Protein AF-A0A7R8D1D9-F1 (afdb_monomer)

Foldseek 3Di:
DDDDDDDDDPPDPDPPPPDPVDPFDFLDDDPNQTATLVQLQQLFPPHAHDQSLLQVLLVCLLPPVADPVLNQQEEEDRQCPLVVCVVDPPVDPDPPDDPVLVSVLSHQKYWHWYDDPSAIWIKIWGNLVCLPPDPVVCVVQFATEMETGFLLQDPPVVSVVSVQVVSQVSVVSVDVDRDGSDCVSYNYDRAQANHDPDDRLNSLSRSVVSNLCSVVVVQRRYRPHDHHNPVDDPVSSLCSSVVSSVVSVVNSVVVCVVPDDPDDRDDHDSDDDPPVVVPPPPPPDDDDDDDDDDDPVPVVVSVVV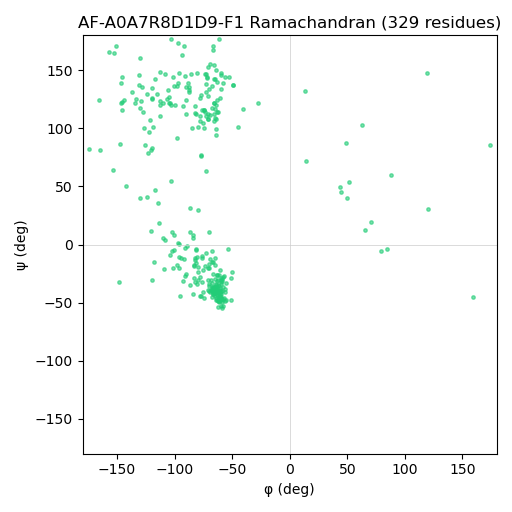PPPPPDPDDDDDDDDDDDDDDDDDDD

Nearest PDB structures (foldseek):
  7r2e-assembly2_B  TM=8.431E-01  e=8.678E-17  Homo sapiens
  7r2e-assembly1_A  TM=8.422E-01  e=1.928E-16  Homo sapiens
  3eay-assembly1_A  TM=8.088E-01  e=1.293E-16  Homo sapiens

Mean predicted aligned error: 13.84 Å

Solvent-accessible surface area (backbone atoms only — not comparable to full-atom values): 20731 Å² total; per-residue (Å²): 141,81,84,81,81,82,82,81,80,79,79,79,80,70,85,79,71,71,84,69,90,59,84,78,47,71,58,34,78,55,99,90,38,68,38,31,49,69,51,57,58,23,49,24,64,84,39,56,58,49,65,60,53,53,45,44,52,55,51,46,48,48,64,76,74,39,56,73,79,55,42,67,31,45,46,74,52,54,45,61,49,58,59,49,50,69,75,53,52,80,86,60,85,78,79,78,80,80,68,66,62,66,52,60,41,66,16,44,33,36,39,38,42,38,70,58,95,91,41,34,30,33,41,36,41,19,22,58,52,30,62,85,48,55,75,70,55,19,75,74,77,24,52,26,32,33,39,51,50,38,39,83,67,66,81,58,62,70,60,53,52,52,51,28,52,50,51,26,54,59,46,37,79,74,40,100,57,89,58,76,46,45,64,90,56,34,37,78,42,77,68,55,54,57,61,63,92,70,90,31,53,36,43,52,50,40,52,54,52,50,53,52,38,70,77,48,47,75,56,58,49,44,90,83,61,73,88,32,49,74,72,63,55,73,63,58,59,67,47,42,40,62,52,53,51,51,49,50,57,52,56,25,56,70,60,42,78,83,46,100,67,90,69,76,78,78,92,69,58,78,67,83,80,66,78,71,70,73,68,72,80,74,74,82,88,81,79,94,75,82,90,81,95,78,80,75,59,64,68,49,50,66,61,55,72,77,72,78,87,82,86,88,83,89,74,82,82,82,85,81,80,82,82,84,80,80,86,77,88,78,134

pLDDT: mean 75.81, std 25.59, range [25.27, 98.75]

Radius of gyration: 26.76 Å; Cα contacts (8 Å, |Δi|>4): 364; chains: 1; bounding box: 58×71×112 Å

Organism: Lepeophtheirus salmonis (NCBI:txid72036)

InterPro domains:
  IPR003653 Ulp1 protease family, C-terminal catalytic domain [PF02902] (47-215)
  IPR003653 Ulp1 protease family, C-terminal catalytic domain [PS50600] (33-213)
  IPR038765 Papain-like cysteine peptidase superfamily [SSF54001] (21-252)
  IPR051947 Sentrin-specific protease [PTHR46896] (138-259)

Sequence (331 aa):
MSSSREDQEVVEIDDDNLDCSGNEEVLLSYDGFVITSHDYCTLERGKFLNDSIIDFYLAWLLRDKVSESQRDEVHIFSSHFYSRLISKPLLNKKLRVGQRNLIFFRKKLLIIPICHKYHWFMILICNPGCVDLDEDDQKIRGEPFLVILDSFGQKRPKEVDTLRNYLEHEHMEKRESAFSFGSAAMRAIYPRLPQQKNSTDCGVFLLEYAERIMNKRAIFRWPALPDLSNWFSDTDVFSKRPEIAHLIQDLSKDTMQDKLSSASFPSISFAPIDVEEICDSSDEFYTPSTRKRHCRKDLDFIFKSNTLEDNKNRSSPPILRKKVSRKKQYL

Secondary structure (DSSP, 8-state):
---PPP--------TT-----S---EEEEETTEEEEHHHHHTTSTTSPPPHHHHHHHHHHHHHHSS-HHHHTTEEE--THHHHHHHHS-TTSS-S--SSSHHHHTT-SEEEEEEEETTEEEEEEEE-GGGTTS-HHHHHHH---EEEEE-TT----HHHHHHHHHHHHHHHHTT-SS----STTTSEEE----PPPSSSSTHHHHHHHHHHHHHHTGGGGGSS-PPP-TTSS-HHHHHHHHHHHHHHHHHHHHHHGGGS-----------S---TTTTSSSSSS---------SSHHHHHHHHHTTSSSS----PPPP--------PPP--

Structure (mmCIF, N/CA/C/O backbone):
data_AF-A0A7R8D1D9-F1
#
_entry.id   AF-A0A7R8D1D9-F1
#
loop_
_atom_site.group_PDB
_atom_site.id
_atom_site.type_symbol
_atom_site.label_atom_id
_atom_site.label_alt_id
_atom_site.label_comp_id
_atom_site.label_asym_id
_atom_site.label_entity_id
_atom_site.label_seq_id
_atom_site.pdbx_PDB_ins_code
_atom_site.Cartn_x
_atom_site.Cartn_y
_atom_site.Cartn_z
_atom_site.occupancy
_atom_site.B_iso_or_equiv
_atom_site.auth_seq_id
_atom_site.auth_comp_id
_atom_site.auth_asym_id
_atom_site.auth_atom_id
_atom_site.pdbx_PDB_model_num
ATOM 1 N N . MET A 1 1 ? 38.925 20.578 54.261 1.00 38.06 1 MET A N 1
ATOM 2 C CA . MET A 1 1 ? 37.803 21.058 53.427 1.00 38.06 1 MET A CA 1
ATOM 3 C C . MET A 1 1 ? 37.759 20.207 52.170 1.00 38.06 1 MET A C 1
ATOM 5 O O . MET A 1 1 ? 38.459 20.496 51.213 1.00 38.06 1 MET A O 1
ATOM 9 N N . SER A 1 2 ? 37.014 19.110 52.215 1.00 30.78 2 SER A N 1
ATOM 10 C CA . SER A 1 2 ? 36.809 18.196 51.089 1.00 30.78 2 SER A CA 1
ATOM 11 C C . SER A 1 2 ? 35.302 18.051 50.920 1.00 30.78 2 SER A C 1
ATOM 13 O O . SER A 1 2 ? 34.647 17.398 51.725 1.00 30.78 2 SER A O 1
ATOM 15 N N . SER A 1 3 ? 34.765 18.776 49.941 1.00 32.12 3 SER A N 1
ATOM 16 C CA . SER A 1 3 ? 33.347 18.797 49.588 1.00 32.12 3 SER A CA 1
ATOM 17 C C . SER A 1 3 ? 33.022 17.542 48.783 1.00 32.12 3 SER A C 1
ATOM 19 O O . SER A 1 3 ? 33.394 17.446 47.615 1.00 32.12 3 SER A O 1
ATOM 21 N N . SER A 1 4 ? 32.337 16.591 49.407 1.00 33.56 4 SER A N 1
ATOM 22 C CA . SER A 1 4 ? 31.615 15.511 48.738 1.00 33.56 4 SER A CA 1
ATOM 23 C C . SER A 1 4 ? 30.457 16.115 47.938 1.00 33.56 4 SER A C 1
ATOM 25 O O . SER A 1 4 ? 29.639 16.848 48.488 1.00 33.56 4 SER A O 1
ATOM 27 N N . ARG A 1 5 ? 30.441 15.877 46.624 1.00 36.56 5 ARG A N 1
ATOM 28 C CA . ARG A 1 5 ? 29.298 16.169 45.754 1.00 36.56 5 ARG A CA 1
ATOM 29 C C . ARG A 1 5 ? 28.321 15.007 45.895 1.00 36.56 5 ARG A C 1
ATOM 31 O O . ARG A 1 5 ? 28.704 13.872 45.642 1.00 36.56 5 ARG A O 1
ATOM 38 N N . GLU A 1 6 ? 27.113 15.304 46.349 1.00 36.66 6 GLU A N 1
ATOM 39 C CA . GLU A 1 6 ? 25.974 14.393 46.275 1.00 36.66 6 GLU A CA 1
ATOM 40 C C . GLU A 1 6 ? 25.495 14.377 44.820 1.00 36.66 6 GLU A C 1
ATOM 42 O O . GLU A 1 6 ? 25.108 15.412 44.271 1.00 36.66 6 GLU A O 1
ATOM 47 N N . ASP A 1 7 ? 25.598 13.216 44.181 1.00 35.41 7 ASP A N 1
ATOM 48 C CA . ASP A 1 7 ? 25.032 12.968 42.863 1.00 35.41 7 ASP A CA 1
ATOM 49 C C . ASP A 1 7 ? 23.503 12.903 43.000 1.00 35.41 7 ASP A C 1
ATOM 51 O O . ASP A 1 7 ? 22.953 12.007 43.637 1.00 35.41 7 ASP A O 1
ATOM 55 N N . GLN A 1 8 ? 22.812 13.894 42.430 1.00 35.09 8 GLN A N 1
ATOM 56 C CA . GLN A 1 8 ? 21.367 13.847 42.223 1.00 35.09 8 GLN A CA 1
ATOM 57 C C . GLN A 1 8 ? 21.065 12.836 41.117 1.00 35.09 8 GLN A C 1
ATOM 59 O O . GLN A 1 8 ? 21.325 13.083 39.939 1.00 35.09 8 GLN A O 1
ATOM 64 N N . GLU A 1 9 ? 20.512 11.699 41.521 1.00 31.11 9 GLU A N 1
ATOM 65 C CA . GLU A 1 9 ? 19.927 10.689 40.651 1.00 31.11 9 GLU A CA 1
ATOM 66 C C . GLU A 1 9 ? 18.712 11.305 39.937 1.00 31.11 9 GLU A C 1
ATOM 68 O O . GLU A 1 9 ? 17.692 11.634 40.547 1.00 31.11 9 GLU A O 1
ATOM 73 N N . VAL A 1 10 ? 18.858 11.560 38.636 1.00 34.12 10 VAL A N 1
ATOM 74 C CA . VAL A 1 10 ? 17.760 12.006 37.778 1.00 34.12 10 VAL A CA 1
ATOM 75 C C . VAL A 1 10 ? 16.899 10.781 37.506 1.00 34.12 10 VAL A C 1
ATOM 77 O O . VAL A 1 10 ? 17.286 9.913 36.731 1.00 34.12 10 VAL A O 1
ATOM 80 N N . VAL A 1 11 ? 15.747 10.705 38.169 1.00 31.98 11 VAL A N 1
ATOM 81 C CA . VAL A 1 11 ? 14.691 9.751 37.827 1.00 31.98 11 VAL A CA 1
ATOM 82 C C . VAL A 1 11 ? 14.165 10.148 36.449 1.00 31.98 11 VAL A C 1
ATOM 84 O O . VAL A 1 11 ? 13.517 11.186 36.301 1.00 31.98 11 VAL A O 1
ATOM 87 N N . GLU A 1 12 ? 14.509 9.365 35.429 1.00 29.14 12 GLU A N 1
ATOM 88 C CA . GLU A 1 12 ? 13.842 9.425 34.133 1.00 29.14 12 GLU A CA 1
ATOM 89 C C . GLU A 1 12 ? 12.380 9.023 34.363 1.00 29.14 12 GLU A C 1
ATOM 91 O O . GLU A 1 12 ? 12.082 7.918 34.810 1.00 29.14 12 GLU A O 1
ATOM 96 N N . ILE A 1 13 ? 11.465 9.972 34.162 1.00 34.38 13 ILE A N 1
ATOM 97 C CA . ILE A 1 13 ? 10.035 9.686 34.128 1.00 34.38 13 ILE A CA 1
ATOM 98 C C . ILE A 1 13 ? 9.770 9.124 32.733 1.00 34.38 13 ILE A C 1
ATOM 100 O O . ILE A 1 13 ? 9.727 9.876 31.760 1.00 34.38 13 ILE A O 1
ATOM 104 N N . ASP A 1 14 ? 9.653 7.802 32.647 1.00 33.56 14 ASP A N 1
ATOM 105 C CA . ASP A 1 14 ? 9.088 7.122 31.487 1.00 33.56 14 ASP A CA 1
ATOM 106 C C . ASP A 1 14 ? 7.603 7.510 31.382 1.00 33.56 14 ASP A C 1
ATOM 108 O O . ASP A 1 14 ? 6.775 7.073 32.182 1.00 33.56 14 ASP A O 1
ATOM 112 N N . ASP A 1 15 ? 7.255 8.324 30.384 1.00 40.97 15 ASP A N 1
ATOM 113 C CA . ASP A 1 15 ? 5.865 8.672 30.028 1.00 40.97 15 ASP A CA 1
ATOM 114 C C . ASP A 1 15 ? 5.087 7.480 29.406 1.00 40.97 15 ASP A C 1
ATOM 116 O O . ASP A 1 15 ? 3.972 7.643 28.915 1.00 40.97 15 ASP A O 1
ATOM 120 N N . ASP A 1 16 ? 5.636 6.260 29.461 1.00 45.41 16 ASP A N 1
ATOM 121 C CA . ASP A 1 16 ? 5.018 5.022 28.959 1.00 45.41 16 ASP A CA 1
ATOM 122 C C . ASP A 1 16 ? 4.046 4.356 29.957 1.00 45.41 16 ASP A C 1
ATOM 124 O O . ASP A 1 16 ? 3.509 3.285 29.680 1.00 45.41 16 ASP A O 1
ATOM 128 N N . ASN A 1 17 ? 3.749 4.979 31.102 1.00 39.47 17 ASN A N 1
ATOM 129 C CA . ASN A 1 17 ? 2.771 4.460 32.068 1.00 39.47 17 ASN A CA 1
ATOM 130 C C . ASN A 1 17 ? 1.416 5.189 32.015 1.00 39.47 17 ASN A C 1
ATOM 132 O O . ASN A 1 17 ? 0.880 5.614 33.041 1.00 39.47 17 ASN A O 1
ATOM 136 N N . LEU A 1 18 ? 0.798 5.255 30.828 1.00 44.31 18 LEU A N 1
ATOM 137 C CA . LEU A 1 18 ? -0.662 5.148 30.790 1.00 44.31 18 LEU A CA 1
ATOM 138 C C . LEU A 1 18 ? -1.008 3.681 31.041 1.00 44.31 18 LEU A C 1
ATOM 140 O O . LEU A 1 18 ? -0.898 2.841 30.151 1.00 44.31 18 LEU A O 1
ATOM 144 N N . ASP A 1 19 ? -1.397 3.396 32.279 1.00 36.62 19 ASP A N 1
ATOM 145 C CA . ASP A 1 19 ? -1.900 2.107 32.735 1.00 36.62 19 ASP A CA 1
ATOM 146 C C . ASP A 1 19 ? -2.927 1.516 31.750 1.00 36.62 19 ASP A C 1
ATOM 148 O O . ASP A 1 19 ? -4.095 1.900 31.713 1.00 36.62 19 ASP A O 1
ATOM 152 N N . CYS A 1 20 ? -2.461 0.571 30.936 1.00 41.38 20 CYS A N 1
ATOM 153 C CA . CYS A 1 20 ? -3.279 -0.405 30.231 1.00 41.38 20 CYS A CA 1
ATOM 154 C C . CYS A 1 20 ? -2.897 -1.804 30.730 1.00 41.38 20 CYS A C 1
ATOM 156 O O . CYS A 1 20 ? -2.688 -2.718 29.943 1.00 41.38 20 CYS A O 1
ATOM 158 N N . SER A 1 21 ? -2.796 -1.996 32.048 1.00 39.72 21 SER A N 1
ATOM 159 C CA . SER A 1 21 ? -2.664 -3.328 32.658 1.00 39.72 21 SER A CA 1
ATOM 160 C C . SER A 1 21 ? -4.012 -4.065 32.768 1.00 39.72 21 SER A C 1
ATOM 162 O O . SER A 1 21 ? -4.232 -4.894 33.650 1.00 39.72 21 SER A O 1
ATOM 164 N N . GLY A 1 22 ? -4.938 -3.784 31.847 1.00 46.00 22 GLY A N 1
ATOM 165 C CA . GLY A 1 22 ? -6.128 -4.596 31.619 1.00 46.00 22 GLY A CA 1
ATOM 166 C C . GLY A 1 22 ? -5.793 -5.695 30.620 1.00 46.00 22 GLY A C 1
ATOM 167 O O . GLY A 1 22 ? -5.210 -5.405 29.583 1.00 46.00 22 GLY A O 1
ATOM 168 N N . ASN A 1 23 ? -6.143 -6.947 30.926 1.00 54.12 23 ASN A N 1
ATOM 169 C CA . ASN A 1 23 ? -5.999 -8.077 30.002 1.00 54.12 23 ASN A CA 1
ATOM 170 C C . ASN A 1 23 ? -6.399 -7.664 28.571 1.00 54.12 23 ASN A C 1
ATOM 172 O O . ASN A 1 23 ? -7.557 -7.311 28.344 1.00 54.12 23 ASN A O 1
ATOM 176 N N . GLU A 1 24 ? -5.454 -7.700 27.627 1.00 75.69 24 GLU A N 1
ATOM 177 C CA . GLU A 1 24 ? -5.726 -7.422 26.215 1.00 75.69 24 GLU A CA 1
ATOM 178 C C . GLU A 1 24 ? -6.679 -8.492 25.672 1.00 75.69 24 GLU A C 1
ATOM 180 O O . GLU A 1 24 ? -6.294 -9.626 25.378 1.00 75.69 24 GLU A O 1
ATOM 185 N N . GLU A 1 25 ? -7.961 -8.149 25.596 1.00 88.56 25 GLU A N 1
ATOM 186 C CA . GLU A 1 25 ? -8.987 -9.046 25.088 1.00 88.56 25 GLU A CA 1
ATOM 187 C C . GLU A 1 25 ? -8.820 -9.223 23.576 1.00 88.56 25 GLU A C 1
ATOM 189 O O . GLU A 1 25 ? -8.767 -8.251 22.821 1.00 88.56 25 GLU A O 1
ATOM 194 N N . VAL A 1 26 ? -8.754 -10.476 23.123 1.00 92.19 26 VAL A N 1
ATOM 195 C CA . VAL A 1 26 ? -8.767 -10.806 21.695 1.00 92.19 26 VAL A CA 1
ATOM 196 C C . VAL A 1 26 ? -10.187 -10.632 21.162 1.00 92.19 26 VAL A C 1
ATOM 198 O O . VAL A 1 26 ? -11.093 -11.366 21.549 1.00 92.19 26 VAL A O 1
ATOM 201 N N . LEU A 1 27 ? -10.365 -9.687 20.240 1.00 93.38 27 LEU A N 1
ATOM 202 C CA . LEU A 1 27 ? -11.655 -9.368 19.624 1.00 93.38 27 LEU A CA 1
ATOM 203 C C . LEU A 1 27 ? -11.893 -10.132 18.316 1.00 93.38 27 LEU A C 1
ATOM 205 O O . LEU A 1 27 ? -13.034 -10.439 17.974 1.00 93.38 27 LEU A O 1
ATOM 209 N N . LEU A 1 28 ? -10.827 -10.439 17.572 1.00 94.00 28 LEU A N 1
ATOM 210 C CA . LEU A 1 28 ? -10.899 -11.186 16.317 1.00 94.00 28 LEU A CA 1
ATOM 211 C C . LEU A 1 28 ? -9.655 -12.056 16.138 1.00 94.00 28 LEU A C 1
ATOM 213 O O . LEU A 1 28 ? -8.533 -11.622 16.385 1.00 94.00 28 LEU A O 1
ATOM 217 N N . SER A 1 29 ? -9.857 -13.279 15.653 1.00 92.19 29 SER A N 1
ATOM 218 C CA . SER A 1 29 ? -8.807 -14.115 15.071 1.00 92.19 29 SER A CA 1
ATOM 219 C C . SER A 1 29 ? -9.202 -14.447 13.636 1.00 92.19 29 SER A C 1
ATOM 221 O O . SER A 1 29 ? -10.119 -15.232 13.419 1.00 92.19 29 SER A O 1
ATOM 223 N N . TYR A 1 30 ? -8.532 -13.838 12.661 1.00 90.56 30 TYR A N 1
ATOM 224 C CA . TYR A 1 30 ? -8.853 -13.951 11.241 1.00 90.56 30 TYR A CA 1
ATOM 225 C C . TYR A 1 30 ? -7.618 -14.356 10.445 1.00 90.56 30 TYR A C 1
ATOM 227 O O . TYR A 1 30 ? -6.664 -13.595 10.364 1.00 90.56 30 TYR A O 1
ATOM 235 N N . ASP A 1 31 ? -7.624 -15.552 9.854 1.00 87.31 31 ASP A N 1
ATOM 236 C CA . ASP A 1 31 ? -6.558 -16.029 8.957 1.00 87.31 31 ASP A CA 1
ATOM 237 C C . ASP A 1 31 ? -5.121 -15.879 9.506 1.00 87.31 31 ASP A C 1
ATOM 239 O O . ASP A 1 31 ? -4.187 -15.503 8.801 1.00 87.31 31 ASP A O 1
ATOM 243 N N . GLY A 1 32 ? -4.941 -16.146 10.802 1.00 90.12 32 GLY A N 1
ATOM 244 C CA . GLY A 1 32 ? -3.651 -16.003 11.485 1.00 90.12 32 GLY A CA 1
ATOM 245 C C . GLY A 1 32 ? -3.331 -14.587 11.977 1.00 90.12 32 GLY A C 1
ATOM 246 O O . GLY A 1 32 ? -2.328 -14.415 12.668 1.00 90.12 32 GLY A O 1
ATOM 247 N N . PHE A 1 33 ? -4.181 -13.600 11.690 1.00 93.75 33 PHE A N 1
ATOM 248 C CA . PHE A 1 33 ? -4.156 -12.278 12.312 1.00 93.75 33 PHE A CA 1
ATOM 249 C C . PHE A 1 33 ? -5.001 -12.279 13.581 1.00 93.75 33 PHE A C 1
ATOM 251 O O . PHE A 1 33 ? -6.087 -12.855 13.617 1.00 93.75 33 PHE A O 1
ATOM 258 N N . VAL A 1 34 ? -4.501 -11.616 14.618 1.00 94.81 34 VAL A N 1
ATOM 259 C CA . VAL A 1 34 ? -5.197 -11.430 15.890 1.00 94.81 34 VAL A CA 1
ATOM 260 C C . VAL A 1 34 ? -5.364 -9.934 16.097 1.00 94.81 34 VAL A C 1
ATOM 262 O O . VAL A 1 34 ? -4.382 -9.203 16.013 1.00 94.81 34 VAL A O 1
ATOM 265 N N . ILE A 1 35 ? -6.597 -9.494 16.338 1.00 96.81 35 ILE A N 1
ATOM 266 C CA . ILE A 1 35 ? -6.917 -8.114 16.703 1.00 96.81 35 ILE A CA 1
ATOM 267 C C . ILE A 1 35 ? -7.355 -8.107 18.160 1.00 96.81 35 ILE A C 1
ATOM 269 O O . ILE A 1 35 ? -8.322 -8.780 18.531 1.00 96.81 35 ILE A O 1
ATOM 273 N N . THR A 1 36 ? -6.643 -7.339 18.971 1.00 96.06 36 THR A N 1
ATOM 274 C CA . THR A 1 36 ? -6.962 -7.089 20.376 1.00 96.06 36 THR A CA 1
ATOM 275 C C . THR A 1 36 ? -7.838 -5.847 20.538 1.00 96.06 36 THR A C 1
ATOM 277 O O . THR A 1 36 ? -8.030 -5.057 19.608 1.00 96.06 36 THR A O 1
ATOM 280 N N . SER A 1 37 ? -8.349 -5.639 21.749 1.00 95.62 37 SER A N 1
ATOM 281 C CA . SER A 1 37 ? -9.007 -4.392 22.137 1.00 95.62 37 SER A CA 1
ATOM 282 C C . SER A 1 37 ? -8.101 -3.169 21.970 1.00 95.62 37 SER A C 1
ATOM 284 O O . SER A 1 37 ? -8.578 -2.130 21.513 1.00 95.62 37 SER A O 1
ATOM 286 N N . HIS A 1 38 ? -6.798 -3.293 22.245 1.00 96.25 38 HIS A N 1
ATOM 287 C CA . HIS A 1 38 ? -5.825 -2.223 22.031 1.00 96.25 38 HIS A CA 1
ATOM 288 C C . HIS A 1 38 ? -5.697 -1.857 20.544 1.00 96.25 38 HIS A C 1
ATOM 290 O O . HIS A 1 38 ? -5.799 -0.683 20.185 1.00 96.25 38 HIS A O 1
ATOM 296 N N . ASP A 1 39 ? -5.558 -2.860 19.671 1.00 97.81 39 ASP A N 1
ATOM 297 C CA . ASP A 1 39 ? -5.479 -2.653 18.221 1.00 97.81 39 ASP A CA 1
ATOM 298 C C . ASP A 1 39 ? -6.738 -1.961 17.689 1.00 97.81 39 ASP A C 1
ATOM 300 O O . ASP A 1 39 ? -6.658 -0.969 16.962 1.00 97.81 39 ASP A O 1
ATOM 304 N N . TYR A 1 40 ? -7.912 -2.446 18.095 1.00 97.75 40 TYR A N 1
ATOM 305 C CA . TYR A 1 40 ? -9.200 -1.891 17.691 1.00 97.75 40 TYR A CA 1
ATOM 306 C C . TYR A 1 40 ? -9.357 -0.424 18.119 1.00 97.75 40 TYR A C 1
ATOM 308 O O . TYR A 1 40 ? -9.830 0.404 17.340 1.00 97.75 40 TYR A O 1
ATOM 316 N N . CYS A 1 41 ? -8.884 -0.066 19.316 1.00 97.25 41 CYS A N 1
ATOM 317 C CA . CYS A 1 41 ? -8.892 1.311 19.808 1.00 97.25 41 CYS A CA 1
ATOM 318 C C . CYS A 1 41 ? -8.083 2.287 18.937 1.00 97.25 41 CYS A C 1
ATOM 320 O O . CYS A 1 4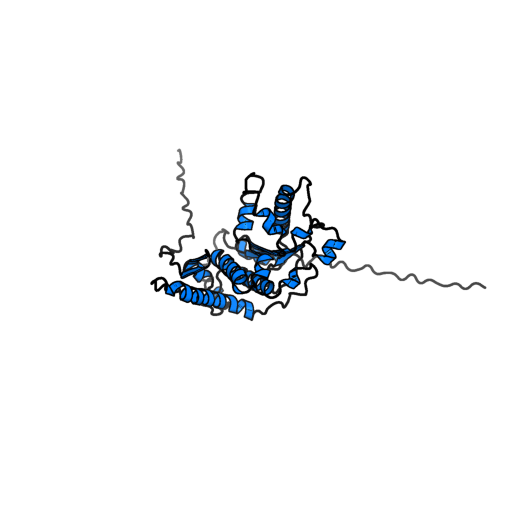1 ? -8.361 3.486 18.969 1.00 97.25 41 CYS A O 1
ATOM 322 N N . THR A 1 42 ? -7.123 1.817 18.131 1.00 97.88 42 THR A N 1
ATOM 323 C CA . THR A 1 42 ? -6.368 2.680 17.198 1.00 97.88 42 THR A CA 1
ATOM 324 C C . THR A 1 42 ? -7.207 3.187 16.019 1.00 97.88 42 THR A C 1
ATOM 326 O O . THR A 1 42 ? -6.840 4.174 15.375 1.00 97.88 42 THR A O 1
ATOM 329 N N . LEU A 1 43 ? -8.363 2.562 15.755 1.00 98.31 43 LEU A N 1
ATOM 330 C CA . LEU A 1 43 ? -9.302 3.002 14.722 1.00 98.31 43 LEU A CA 1
ATOM 331 C C . LEU A 1 43 ? -10.014 4.303 15.089 1.00 98.31 43 LEU A C 1
ATOM 333 O O . LEU A 1 43 ? -10.471 4.995 14.180 1.00 98.31 43 LEU A O 1
ATOM 337 N N . GLU A 1 44 ? -10.070 4.678 16.368 1.00 97.19 44 GLU A N 1
ATOM 338 C CA . GLU A 1 44 ? -10.644 5.952 16.809 1.00 97.19 44 GLU A CA 1
ATOM 339 C C . GLU A 1 44 ? -10.021 7.144 16.067 1.00 97.19 44 GLU A C 1
ATOM 341 O O . GLU A 1 44 ? -8.832 7.148 15.726 1.00 97.19 44 GLU A O 1
ATOM 346 N N . ARG A 1 45 ? -10.829 8.170 15.772 1.00 94.75 45 ARG A N 1
ATOM 347 C CA . ARG A 1 45 ? -10.316 9.350 15.065 1.00 94.75 45 ARG A CA 1
ATOM 348 C C . ARG A 1 45 ? -9.191 10.018 15.844 1.00 94.75 45 ARG A C 1
ATOM 350 O O . ARG A 1 45 ? -9.187 10.060 17.066 1.00 94.75 45 ARG A O 1
ATOM 357 N N . GLY A 1 46 ? -8.230 10.563 15.103 1.00 93.25 46 GLY A N 1
ATOM 358 C CA . GLY A 1 46 ? -7.079 11.239 15.692 1.00 93.25 46 GLY A CA 1
ATOM 359 C C . GLY A 1 46 ? -5.981 10.303 16.200 1.00 93.25 46 GLY A C 1
ATOM 360 O O . GLY A 1 46 ? -4.920 10.802 16.554 1.00 93.25 46 GLY A O 1
ATOM 361 N N . LYS A 1 47 ? -6.166 8.976 16.189 1.00 95.81 47 LYS A N 1
ATOM 362 C CA . LYS A 1 47 ? -5.116 8.015 16.564 1.00 95.81 47 LYS A CA 1
ATOM 363 C C . LYS A 1 47 ? -4.376 7.466 15.349 1.00 95.81 47 LYS A C 1
ATOM 365 O O . LYS A 1 47 ? -4.956 7.290 14.278 1.00 95.81 47 LYS A O 1
ATOM 370 N N . PHE A 1 48 ? -3.090 7.174 15.510 1.00 97.25 48 PHE A N 1
ATOM 371 C CA . PHE A 1 48 ? -2.325 6.455 14.492 1.00 97.25 48 PHE A CA 1
ATOM 372 C C . PHE A 1 48 ? -2.792 5.004 14.425 1.00 97.25 48 PHE A C 1
ATOM 374 O O . PHE A 1 48 ? -2.910 4.356 15.461 1.00 97.25 48 PHE A O 1
ATOM 381 N N . LEU A 1 49 ? -3.009 4.489 13.214 1.00 98.38 49 LEU A N 1
ATOM 382 C CA . LEU A 1 49 ? -3.189 3.050 13.030 1.00 98.38 49 LEU A CA 1
ATOM 383 C C . LEU A 1 49 ? -1.884 2.324 13.367 1.00 98.38 49 LEU A C 1
ATOM 385 O O . LEU A 1 49 ? -0.798 2.812 13.032 1.00 98.38 49 LEU A O 1
ATOM 389 N N . ASN A 1 50 ? -2.000 1.157 13.992 1.00 98.06 50 ASN A N 1
ATOM 390 C CA . ASN A 1 50 ? -0.860 0.299 14.293 1.00 98.06 50 ASN A CA 1
ATOM 391 C C . ASN A 1 50 ? -0.668 -0.808 13.241 1.00 98.06 50 ASN A C 1
ATOM 393 O O . ASN A 1 50 ? -1.487 -0.988 12.336 1.00 98.06 50 ASN A O 1
ATOM 397 N N . ASP A 1 51 ? 0.433 -1.550 13.365 1.00 98.06 51 ASP A N 1
ATOM 398 C CA . ASP A 1 51 ? 0.789 -2.639 12.455 1.00 98.06 51 ASP A CA 1
ATOM 399 C C . ASP A 1 51 ? -0.300 -3.714 12.353 1.00 98.06 51 ASP A C 1
ATOM 401 O O . ASP A 1 51 ? -0.589 -4.170 11.249 1.00 98.06 51 ASP A O 1
ATOM 405 N N . SER A 1 52 ? -0.937 -4.084 13.471 1.00 97.94 52 SER A N 1
ATOM 406 C CA . SER A 1 52 ? -1.979 -5.117 13.513 1.00 97.94 52 SER A CA 1
ATOM 407 C C . SER A 1 52 ? -3.158 -4.766 12.609 1.00 97.94 52 SER A C 1
ATOM 409 O O . SER A 1 52 ? -3.570 -5.596 11.801 1.00 97.94 52 SER A O 1
ATOM 411 N N . ILE A 1 53 ? -3.666 -3.530 12.693 1.00 98.62 53 ILE A N 1
ATOM 412 C CA . ILE A 1 53 ? -4.775 -3.059 11.852 1.00 98.62 53 ILE A CA 1
ATOM 413 C C . ILE A 1 53 ? -4.363 -2.980 10.378 1.00 98.62 53 ILE A C 1
ATOM 415 O O . ILE A 1 53 ? -5.132 -3.397 9.508 1.00 98.62 53 ILE A O 1
ATOM 419 N N . ILE A 1 54 ? -3.158 -2.472 10.090 1.00 98.69 54 ILE A N 1
ATOM 420 C CA . ILE A 1 54 ? -2.653 -2.354 8.716 1.00 98.69 54 ILE A CA 1
ATOM 421 C C . ILE A 1 54 ? -2.512 -3.736 8.070 1.00 98.69 54 ILE A C 1
ATOM 423 O O . ILE A 1 54 ? -3.080 -3.981 7.004 1.00 98.69 54 ILE A O 1
ATOM 427 N N . ASP A 1 55 ? -1.787 -4.647 8.720 1.00 98.31 55 ASP A N 1
ATOM 428 C CA . ASP A 1 55 ? -1.497 -5.976 8.185 1.00 98.31 55 ASP A CA 1
ATOM 429 C C . ASP A 1 55 ? -2.783 -6.813 8.046 1.00 98.31 55 ASP A C 1
ATOM 431 O O . ASP A 1 55 ? -2.985 -7.447 7.006 1.00 98.31 55 ASP A O 1
ATOM 435 N N . PHE A 1 56 ? -3.693 -6.755 9.030 1.00 98.38 56 PHE A N 1
ATOM 436 C CA . PHE A 1 56 ? -5.006 -7.408 8.955 1.00 98.38 56 PHE A CA 1
ATOM 437 C C . PHE A 1 56 ? -5.820 -6.925 7.754 1.00 98.38 56 PHE A C 1
ATOM 439 O O . PHE A 1 56 ? -6.289 -7.740 6.957 1.00 98.38 56 PHE A O 1
ATOM 446 N N . TYR A 1 57 ? -5.993 -5.608 7.604 1.00 98.62 57 TYR A N 1
ATOM 447 C CA . TYR A 1 57 ? -6.879 -5.083 6.569 1.00 98.62 57 TYR A CA 1
ATOM 448 C C . TYR A 1 57 ? -6.328 -5.354 5.168 1.00 98.62 57 TYR A C 1
ATOM 450 O O . TYR A 1 57 ? -7.075 -5.728 4.265 1.00 98.62 57 TYR A O 1
ATOM 458 N N . LEU A 1 58 ? -5.009 -5.238 4.984 1.00 98.19 58 LEU A N 1
ATOM 459 C CA . LEU A 1 58 ? -4.358 -5.586 3.722 1.00 98.19 58 LEU A CA 1
ATOM 460 C C . LEU A 1 58 ? -4.517 -7.074 3.377 1.00 98.19 58 LEU A C 1
ATOM 462 O O . LEU A 1 58 ? -4.771 -7.411 2.216 1.00 98.19 58 LEU A O 1
ATOM 466 N N . ALA A 1 59 ? -4.394 -7.962 4.366 1.00 96.62 59 ALA A N 1
ATOM 467 C CA . ALA A 1 59 ? -4.607 -9.391 4.167 1.00 96.62 59 ALA A CA 1
ATOM 468 C C . ALA A 1 59 ? -6.061 -9.707 3.799 1.00 96.62 59 ALA A C 1
ATOM 470 O O . ALA A 1 59 ? -6.299 -10.443 2.839 1.00 96.62 59 ALA A O 1
ATOM 471 N N . TRP A 1 60 ? -7.024 -9.099 4.495 1.00 97.56 60 TRP A N 1
ATOM 472 C CA . TRP A 1 60 ? -8.445 -9.214 4.171 1.00 97.56 60 TRP A CA 1
ATOM 473 C C . TRP A 1 60 ? -8.757 -8.702 2.757 1.00 97.56 60 TRP A C 1
ATOM 475 O O . TRP A 1 60 ? -9.405 -9.401 1.980 1.00 97.56 60 TRP A O 1
ATOM 485 N N . LEU A 1 61 ? -8.226 -7.537 2.358 1.00 97.00 61 LEU A N 1
ATOM 486 C CA . LEU A 1 61 ? -8.391 -7.015 0.996 1.00 97.00 61 LEU A CA 1
ATOM 487 C C . LEU A 1 61 ? -7.920 -8.030 -0.054 1.00 97.00 61 LEU A C 1
ATOM 489 O O . LEU A 1 61 ? -8.633 -8.309 -1.018 1.00 97.00 61 LEU A O 1
ATOM 493 N N . LEU A 1 62 ? -6.729 -8.608 0.128 1.00 95.31 62 LEU A N 1
ATOM 494 C CA . LEU A 1 62 ? -6.202 -9.596 -0.811 1.00 95.31 62 LEU A CA 1
ATOM 495 C C . LEU A 1 62 ? -7.014 -10.892 -0.805 1.00 95.31 62 LEU A C 1
ATOM 497 O O . LEU A 1 62 ? -7.164 -11.518 -1.848 1.00 95.31 62 LEU A O 1
ATOM 501 N N . ARG A 1 63 ? -7.506 -11.333 0.350 1.00 93.25 63 ARG A N 1
ATOM 502 C CA . ARG A 1 63 ? -8.193 -12.618 0.476 1.00 93.25 63 ARG A CA 1
ATOM 503 C C . ARG A 1 63 ? -9.628 -12.567 -0.037 1.00 93.25 63 ARG A C 1
ATOM 505 O O . ARG A 1 63 ? -10.012 -13.489 -0.759 1.00 93.25 63 ARG A O 1
ATOM 512 N N . ASP A 1 64 ? -10.365 -11.515 0.309 1.00 93.00 64 ASP A N 1
ATOM 513 C CA . ASP A 1 64 ? -11.827 -11.448 0.203 1.00 93.00 64 ASP A CA 1
ATOM 514 C C . ASP A 1 64 ? -12.327 -10.505 -0.898 1.00 93.00 64 ASP A C 1
ATOM 516 O O . ASP A 1 64 ? -13.453 -10.656 -1.374 1.00 93.00 64 ASP A O 1
ATOM 520 N N . LYS A 1 65 ? -11.511 -9.541 -1.347 1.00 91.69 65 LYS A N 1
ATOM 521 C CA . LYS A 1 65 ? -11.890 -8.610 -2.433 1.00 91.69 65 LYS A CA 1
ATOM 522 C C . LYS A 1 65 ? -11.311 -8.976 -3.794 1.00 91.69 65 LYS A C 1
ATOM 524 O O . LYS A 1 65 ? -11.629 -8.334 -4.793 1.00 91.69 65 LYS A O 1
ATOM 529 N N . VAL A 1 66 ? -10.465 -9.999 -3.854 1.00 91.62 66 VAL A N 1
ATOM 530 C CA . VAL A 1 66 ? -9.666 -10.337 -5.035 1.00 91.62 66 VAL A CA 1
ATOM 531 C C . VAL A 1 66 ? -9.867 -11.813 -5.386 1.00 91.62 66 VAL A C 1
ATOM 533 O O . VAL A 1 66 ? -9.858 -12.678 -4.513 1.00 91.62 66 VAL A O 1
ATOM 536 N N . SER A 1 67 ? -10.057 -12.126 -6.675 1.00 91.25 67 SER A N 1
ATOM 537 C CA . SER A 1 67 ? -10.262 -13.518 -7.108 1.00 91.25 67 SER A CA 1
ATOM 538 C C . SER A 1 67 ? -8.988 -14.345 -6.956 1.00 91.25 67 SER A C 1
ATOM 540 O O . SER A 1 67 ? -7.886 -13.815 -7.047 1.00 91.25 67 SER A O 1
ATOM 542 N N . GLU A 1 68 ? -9.110 -15.664 -6.818 1.00 89.81 68 GLU A N 1
ATOM 543 C CA . GLU A 1 68 ? -7.965 -16.559 -6.596 1.00 89.81 68 GLU A CA 1
ATOM 544 C C . GLU A 1 68 ? -6.816 -16.363 -7.599 1.00 89.81 68 GLU A C 1
ATOM 546 O O . GLU A 1 68 ? -5.679 -16.133 -7.195 1.00 89.81 68 GLU A O 1
ATOM 551 N N . SER A 1 69 ? -7.132 -16.301 -8.895 1.00 89.31 69 SER A N 1
ATOM 552 C CA . SER A 1 69 ? -6.154 -16.034 -9.962 1.00 89.31 69 SER A CA 1
ATOM 553 C C . SER A 1 69 ? -5.411 -14.703 -9.814 1.00 89.31 69 SER A C 1
ATOM 555 O O . SER A 1 69 ? -4.263 -14.572 -10.227 1.00 89.31 69 SER A O 1
ATOM 557 N N . GLN A 1 70 ? -6.059 -13.697 -9.234 1.00 89.88 70 GLN A N 1
ATOM 558 C CA . GLN A 1 70 ? -5.483 -12.375 -9.015 1.00 89.88 70 GLN A CA 1
ATOM 559 C C . GLN A 1 70 ? -4.615 -12.361 -7.750 1.00 89.88 70 GLN A C 1
ATOM 561 O O . GLN A 1 70 ? -3.592 -11.678 -7.727 1.00 89.88 70 GLN A O 1
ATOM 566 N N . ARG A 1 71 ? -4.965 -13.157 -6.729 1.00 91.88 71 ARG A N 1
ATOM 567 C CA . ARG A 1 71 ? -4.141 -13.342 -5.521 1.00 91.88 71 ARG A CA 1
ATOM 568 C C . ARG A 1 71 ? -2.778 -13.938 -5.864 1.00 91.88 71 ARG A C 1
ATOM 570 O O . ARG A 1 71 ? -1.762 -13.536 -5.301 1.00 91.88 71 ARG A O 1
ATOM 577 N N . ASP A 1 72 ? -2.727 -14.825 -6.853 1.00 92.06 72 ASP A N 1
ATOM 578 C CA . ASP A 1 72 ? -1.469 -15.404 -7.326 1.00 92.06 72 ASP A CA 1
ATOM 579 C C . ASP A 1 72 ? -0.544 -14.387 -8.003 1.00 92.06 72 ASP A C 1
ATOM 581 O O . ASP A 1 72 ? 0.678 -14.553 -7.955 1.00 92.06 72 ASP A O 1
ATOM 585 N N . GLU A 1 73 ? -1.080 -13.300 -8.558 1.00 93.25 73 GLU A N 1
ATOM 586 C CA . GLU A 1 73 ? -0.291 -12.229 -9.172 1.00 93.25 73 GLU A CA 1
ATOM 587 C C . GLU A 1 73 ? 0.238 -11.202 -8.158 1.00 93.25 73 GLU A C 1
ATOM 589 O O . GLU A 1 73 ? 1.179 -10.471 -8.476 1.00 93.25 73 GLU A O 1
ATOM 594 N N . VAL A 1 74 ? -0.327 -11.141 -6.950 1.00 94.50 74 VAL A N 1
ATOM 595 C CA . VAL A 1 74 ? -0.004 -10.124 -5.940 1.00 94.50 74 VAL A CA 1
ATOM 596 C C . VAL A 1 74 ? 0.698 -10.762 -4.737 1.00 94.50 74 VAL A C 1
ATOM 598 O O . VAL A 1 74 ? 0.494 -11.930 -4.400 1.00 94.50 74 VAL A O 1
ATOM 601 N N . HIS A 1 75 ? 1.582 -10.010 -4.092 1.00 95.00 75 HIS A N 1
ATOM 602 C CA . HIS A 1 75 ? 2.089 -10.344 -2.767 1.00 95.00 75 HIS A CA 1
ATOM 603 C C . HIS A 1 75 ? 2.139 -9.090 -1.906 1.00 95.00 75 HIS A C 1
ATOM 605 O O . HIS A 1 75 ? 2.664 -8.067 -2.337 1.00 95.00 75 HIS A O 1
ATOM 611 N N . ILE A 1 76 ? 1.607 -9.179 -0.692 1.00 95.94 76 ILE A N 1
ATOM 612 C CA . ILE A 1 76 ? 1.685 -8.115 0.304 1.00 95.94 76 ILE A CA 1
ATOM 613 C C . ILE A 1 76 ? 2.678 -8.559 1.370 1.00 95.94 76 ILE A C 1
ATOM 615 O O . ILE A 1 76 ? 2.547 -9.649 1.929 1.00 95.94 76 ILE A O 1
ATOM 619 N N . PHE A 1 77 ? 3.678 -7.724 1.627 1.00 96.19 77 PHE A N 1
ATOM 620 C CA . PHE A 1 77 ? 4.591 -7.912 2.745 1.00 96.19 77 PHE A CA 1
ATOM 621 C C . PHE A 1 77 ? 3.951 -7.401 4.039 1.00 96.19 77 PHE A C 1
ATOM 623 O O . PHE A 1 77 ? 3.229 -6.411 4.017 1.00 96.19 77 PHE A O 1
ATOM 630 N N . SER A 1 78 ? 4.273 -8.033 5.170 1.00 94.75 78 SER A N 1
ATOM 631 C CA . SER A 1 78 ? 3.975 -7.447 6.487 1.00 94.75 78 SER A CA 1
ATOM 632 C C . SER A 1 78 ? 4.675 -6.094 6.630 1.00 94.75 78 SER A C 1
ATOM 634 O O . SER A 1 78 ? 5.804 -5.932 6.149 1.00 94.75 78 SER A O 1
ATOM 636 N N . SER A 1 79 ? 4.059 -5.167 7.359 1.00 95.44 79 SER A N 1
ATOM 637 C CA . SER A 1 79 ? 4.624 -3.863 7.728 1.00 95.44 79 SER A CA 1
ATOM 638 C C . SER A 1 79 ? 6.022 -3.947 8.353 1.00 95.44 79 SER A C 1
ATOM 640 O O . SER A 1 79 ? 6.865 -3.064 8.175 1.00 95.44 79 SER A O 1
ATOM 642 N N . HIS A 1 80 ? 6.325 -5.062 9.018 1.00 92.50 80 HIS A N 1
ATOM 643 C CA . HIS A 1 80 ? 7.615 -5.320 9.649 1.00 92.50 80 HIS A CA 1
ATOM 644 C C . HIS A 1 80 ? 8.725 -5.697 8.661 1.00 92.50 80 HIS A C 1
ATOM 646 O O . HIS A 1 80 ? 9.888 -5.820 9.052 1.00 92.50 80 HIS A O 1
ATOM 652 N N . PHE A 1 81 ? 8.406 -5.956 7.391 1.00 93.56 81 PHE A N 1
ATOM 653 C CA . PHE A 1 81 ? 9.395 -6.376 6.401 1.00 93.56 81 PHE A CA 1
ATOM 654 C C . PHE A 1 81 ? 10.498 -5.331 6.234 1.00 93.56 81 PHE A C 1
ATOM 656 O O . PHE A 1 81 ? 11.679 -5.652 6.380 1.00 93.56 81 PHE A O 1
ATOM 663 N N . TYR A 1 82 ? 10.119 -4.078 5.975 1.00 92.44 82 TYR A N 1
ATOM 664 C CA . TYR A 1 82 ? 11.085 -3.019 5.701 1.00 92.44 82 TYR A CA 1
ATOM 665 C C . TYR A 1 82 ? 11.942 -2.695 6.934 1.00 92.44 82 TYR A C 1
ATOM 667 O O . TYR A 1 82 ? 13.160 -2.561 6.830 1.00 92.44 82 TYR A O 1
ATOM 675 N N . SER A 1 83 ? 11.339 -2.647 8.127 1.00 90.31 83 SER A N 1
ATOM 676 C CA . SER A 1 83 ? 12.074 -2.416 9.378 1.00 90.31 83 SER A CA 1
ATOM 677 C C . SER A 1 83 ? 13.066 -3.547 9.686 1.00 90.31 83 SER A C 1
ATOM 679 O O . SER A 1 83 ? 14.200 -3.295 10.106 1.00 90.31 83 SER A O 1
ATOM 681 N N . ARG A 1 84 ? 12.701 -4.806 9.408 1.00 89.56 84 ARG A N 1
ATOM 682 C CA . ARG A 1 84 ? 13.615 -5.959 9.507 1.00 89.56 84 ARG A CA 1
ATOM 683 C C . ARG A 1 84 ? 14.744 -5.893 8.482 1.00 89.56 84 ARG A C 1
ATOM 685 O O . ARG A 1 84 ? 15.882 -6.202 8.831 1.00 89.56 84 ARG A O 1
ATOM 692 N N . LEU A 1 85 ? 14.442 -5.464 7.257 1.00 86.75 85 LEU A N 1
ATOM 693 C CA . LEU A 1 85 ? 15.418 -5.310 6.180 1.00 86.75 85 LEU A CA 1
ATOM 694 C C . LEU A 1 85 ? 16.520 -4.301 6.546 1.00 86.75 85 LEU A C 1
ATOM 696 O O . LEU A 1 85 ? 17.697 -4.574 6.318 1.00 86.75 85 LEU A O 1
ATOM 700 N N . ILE A 1 86 ? 16.163 -3.166 7.159 1.00 87.06 86 ILE A N 1
ATOM 701 C CA . ILE A 1 86 ? 17.144 -2.133 7.541 1.00 87.06 86 ILE A CA 1
ATOM 702 C C . ILE A 1 86 ? 17.851 -2.404 8.878 1.00 87.06 86 ILE A C 1
ATOM 704 O O . ILE A 1 86 ? 18.989 -1.978 9.056 1.00 87.06 86 ILE A O 1
ATOM 708 N N . SER A 1 87 ? 17.206 -3.097 9.824 1.00 82.81 87 SER A N 1
ATOM 709 C CA . SER A 1 87 ? 17.787 -3.390 11.151 1.00 82.81 87 SER A CA 1
ATOM 710 C C . SER A 1 87 ? 18.792 -4.538 11.128 1.00 82.81 87 SER A C 1
ATOM 712 O O . SER A 1 87 ? 19.724 -4.573 11.931 1.00 82.81 87 SER A O 1
ATOM 714 N N . LYS A 1 88 ? 18.632 -5.471 10.189 1.00 71.50 88 LYS A N 1
ATOM 715 C CA . LYS A 1 88 ? 19.604 -6.522 9.893 1.00 71.50 88 LYS A CA 1
ATOM 716 C C . LYS A 1 88 ? 20.012 -6.372 8.433 1.00 71.50 88 LYS A C 1
ATOM 718 O O . LYS A 1 88 ? 19.474 -7.099 7.597 1.00 71.50 88 LYS A O 1
ATOM 723 N N . PRO A 1 89 ? 20.941 -5.446 8.121 1.00 60.66 89 PRO A N 1
ATOM 724 C CA . PRO A 1 89 ? 21.444 -5.301 6.767 1.00 60.66 89 PRO A CA 1
ATOM 725 C C . PRO A 1 89 ? 21.842 -6.679 6.239 1.00 60.66 89 PRO A C 1
ATOM 727 O O . PRO A 1 89 ? 22.470 -7.458 6.964 1.00 60.66 89 PRO A O 1
ATOM 730 N N . LEU A 1 90 ? 21.491 -6.969 4.985 1.00 58.72 90 LEU A N 1
ATOM 731 C CA . LEU A 1 90 ? 21.717 -8.252 4.295 1.00 58.72 90 LEU A CA 1
ATOM 732 C C . LEU A 1 90 ? 23.190 -8.736 4.315 1.00 58.72 90 LEU A C 1
ATOM 734 O O . LEU A 1 90 ? 23.487 -9.853 3.910 1.00 58.72 90 LEU A O 1
ATOM 738 N N . LEU A 1 91 ? 24.105 -7.929 4.860 1.00 50.00 91 LEU A N 1
ATOM 739 C CA . LEU A 1 91 ? 25.481 -8.257 5.242 1.00 50.00 91 LEU A CA 1
ATOM 740 C C . LEU A 1 91 ? 25.623 -9.519 6.115 1.00 50.00 91 LEU A C 1
ATOM 742 O O . LEU A 1 91 ? 26.682 -10.145 6.090 1.00 50.00 91 LEU A O 1
ATOM 746 N N . ASN A 1 92 ? 24.586 -9.945 6.842 1.00 44.06 92 ASN A N 1
ATOM 747 C CA . ASN A 1 92 ? 24.619 -11.202 7.591 1.00 44.06 92 ASN A CA 1
ATOM 748 C C . ASN A 1 92 ? 23.933 -12.337 6.820 1.00 44.06 92 ASN A C 1
ATOM 750 O O . ASN A 1 92 ? 22.735 -12.586 6.963 1.00 44.06 92 ASN A O 1
ATOM 754 N N . LYS A 1 93 ? 24.749 -13.058 6.037 1.00 49.81 93 LYS A N 1
ATOM 755 C CA . LYS A 1 93 ? 24.492 -14.405 5.496 1.00 49.81 93 LYS A CA 1
ATOM 756 C C . LYS A 1 93 ? 23.539 -15.203 6.404 1.00 49.81 93 LYS A C 1
ATOM 758 O O . LYS A 1 93 ? 23.900 -15.463 7.552 1.00 49.81 93 LYS A O 1
ATOM 763 N N . LYS A 1 94 ? 22.397 -15.650 5.847 1.00 44.59 94 LYS A N 1
ATOM 764 C CA . LYS A 1 94 ? 21.371 -16.597 6.380 1.00 44.59 94 LYS A CA 1
ATOM 765 C C . LYS A 1 94 ? 19.934 -16.056 6.533 1.00 44.59 94 LYS A C 1
ATOM 767 O O . LYS A 1 94 ? 19.168 -16.598 7.334 1.00 44.59 94 LYS A O 1
ATOM 772 N N . LEU A 1 95 ? 19.472 -15.111 5.715 1.00 48.53 95 LEU A N 1
ATOM 773 C CA . LEU A 1 95 ? 18.021 -14.982 5.490 1.00 48.53 95 LEU A CA 1
ATOM 774 C C . LEU A 1 95 ? 17.551 -16.087 4.532 1.00 48.53 95 LEU A C 1
ATOM 776 O O . LEU A 1 95 ? 17.365 -15.851 3.355 1.00 48.53 95 LEU A O 1
ATOM 780 N N . ARG A 1 96 ? 17.440 -17.316 5.066 1.00 48.09 96 ARG A N 1
ATOM 781 C CA . ARG A 1 96 ? 16.786 -18.527 4.510 1.00 48.09 96 ARG A CA 1
ATOM 782 C C . ARG A 1 96 ? 16.449 -18.452 3.010 1.00 48.09 96 ARG A C 1
ATOM 784 O O . ARG A 1 96 ? 15.290 -18.365 2.610 1.00 48.09 96 ARG A O 1
ATOM 791 N N . VAL A 1 97 ? 17.520 -18.528 2.235 1.00 50.34 97 VAL A N 1
ATOM 792 C CA . VAL A 1 97 ? 17.603 -18.450 0.780 1.00 50.34 97 VAL A CA 1
ATOM 793 C C . VAL A 1 97 ? 17.175 -19.787 0.186 1.00 50.34 97 VAL A C 1
ATOM 795 O O . VAL A 1 97 ? 17.714 -20.826 0.569 1.00 50.34 97 VAL A O 1
ATOM 798 N N . GLY A 1 98 ? 16.203 -19.788 -0.727 1.00 45.97 98 GLY A N 1
ATOM 799 C CA . GLY A 1 98 ? 15.978 -20.959 -1.582 1.00 45.97 98 GLY A CA 1
ATOM 800 C C . GLY A 1 98 ? 14.596 -21.082 -2.219 1.00 45.97 98 GLY A C 1
ATOM 801 O O . GLY A 1 98 ? 14.511 -21.355 -3.409 1.00 45.97 98 GLY A O 1
ATOM 802 N N . GLN A 1 99 ? 13.499 -20.872 -1.480 1.00 45.06 99 GLN A N 1
ATOM 803 C CA . GLN A 1 99 ? 12.143 -21.140 -2.012 1.00 45.06 99 GLN A CA 1
ATOM 804 C C . GLN A 1 99 ? 11.211 -19.923 -2.070 1.00 45.06 99 GLN A C 1
ATOM 806 O O . GLN A 1 99 ? 10.395 -19.836 -2.985 1.00 45.06 99 GLN A O 1
ATOM 811 N N . ARG A 1 100 ? 11.342 -18.944 -1.164 1.00 52.91 100 ARG A N 1
ATOM 812 C CA . ARG A 1 100 ? 10.513 -17.719 -1.193 1.00 52.91 100 ARG A CA 1
ATOM 813 C C . ARG A 1 100 ? 10.887 -16.793 -2.365 1.00 52.91 100 ARG A C 1
ATOM 815 O O . ARG A 1 100 ? 10.017 -16.176 -2.971 1.00 52.91 100 ARG A O 1
ATOM 822 N N . ASN A 1 101 ? 12.156 -16.810 -2.768 1.00 53.47 101 ASN A N 1
ATOM 823 C CA . ASN A 1 101 ? 12.768 -15.898 -3.742 1.00 53.47 101 ASN A CA 1
ATOM 824 C C . ASN A 1 101 ? 12.234 -16.107 -5.181 1.00 53.47 101 ASN A C 1
ATOM 826 O O . ASN A 1 101 ? 12.142 -15.164 -5.976 1.00 53.47 101 ASN A O 1
ATOM 830 N N . LEU A 1 102 ? 11.838 -17.340 -5.537 1.00 59.09 102 LEU A N 1
ATOM 831 C CA . LEU A 1 102 ? 11.200 -17.659 -6.827 1.00 59.09 102 LEU A CA 1
ATOM 832 C C . LEU A 1 102 ? 9.740 -17.198 -6.890 1.00 59.09 102 LEU A C 1
ATOM 834 O O . LEU A 1 102 ? 9.209 -16.998 -7.981 1.00 59.09 102 LEU A O 1
ATOM 838 N N . ILE A 1 103 ? 9.097 -17.000 -5.738 1.00 72.56 103 ILE A N 1
ATOM 839 C CA . ILE A 1 103 ? 7.689 -16.612 -5.671 1.00 72.56 103 ILE A CA 1
ATOM 840 C C . ILE A 1 103 ? 7.548 -15.125 -5.998 1.00 72.56 103 ILE A C 1
ATOM 842 O O . ILE A 1 103 ? 6.704 -14.780 -6.818 1.00 72.56 103 ILE A O 1
ATOM 846 N N . PHE A 1 104 ? 8.402 -14.250 -5.453 1.00 85.31 104 PHE A N 1
ATOM 847 C CA . PHE A 1 104 ? 8.244 -12.796 -5.614 1.00 85.31 104 PHE A CA 1
ATOM 848 C C . PHE A 1 104 ? 8.429 -12.317 -7.055 1.00 85.31 104 PHE A C 1
ATOM 850 O O . PHE A 1 104 ? 7.633 -11.529 -7.548 1.00 85.31 104 PHE A O 1
ATOM 857 N N . PHE A 1 105 ? 9.416 -12.846 -7.779 1.00 88.81 105 PHE A N 1
ATOM 858 C CA . PHE A 1 105 ? 9.646 -12.448 -9.175 1.00 88.81 105 PHE A CA 1
ATOM 859 C C . PHE A 1 105 ? 8.633 -13.064 -10.150 1.00 88.81 105 PHE A C 1
ATOM 861 O O . PHE A 1 105 ? 8.543 -12.634 -11.295 1.00 88.81 105 PHE A O 1
ATOM 868 N N . ARG A 1 106 ? 7.834 -14.044 -9.708 1.00 89.56 106 ARG A N 1
ATOM 869 C CA . ARG A 1 106 ? 6.664 -14.521 -10.459 1.00 89.56 106 ARG A CA 1
ATOM 870 C C . ARG A 1 106 ? 5.450 -13.608 -10.293 1.00 89.56 106 ARG A C 1
ATOM 872 O O . ARG A 1 106 ? 4.546 -13.665 -11.124 1.00 89.56 106 ARG A O 1
ATOM 879 N N . LYS A 1 107 ? 5.424 -12.772 -9.250 1.00 93.06 107 LYS A N 1
ATOM 880 C CA . LYS A 1 107 ? 4.345 -11.812 -9.016 1.00 93.06 107 LYS A CA 1
ATOM 881 C C . LYS A 1 107 ? 4.397 -10.677 -10.035 1.00 93.06 107 LYS A C 1
ATOM 883 O O . LYS A 1 107 ? 5.450 -10.320 -10.565 1.00 93.06 107 LYS A O 1
ATOM 888 N N . LYS A 1 108 ? 3.231 -10.093 -10.288 1.00 94.31 108 LYS A N 1
ATOM 889 C CA . LYS A 1 108 ? 3.055 -8.860 -11.061 1.00 94.31 108 LYS A CA 1
ATOM 890 C C . LYS A 1 108 ? 3.102 -7.625 -10.179 1.00 94.31 108 LYS A C 1
ATOM 892 O O . LYS A 1 108 ? 3.471 -6.560 -10.665 1.00 94.31 108 LYS A O 1
ATOM 897 N N . LEU A 1 109 ? 2.773 -7.776 -8.899 1.00 96.25 109 LEU A N 1
ATOM 898 C CA . LEU A 1 109 ? 2.751 -6.678 -7.950 1.00 96.25 109 LEU A CA 1
ATOM 899 C C . LEU A 1 109 ? 3.209 -7.155 -6.573 1.00 96.25 109 LEU A C 1
ATOM 901 O O . LEU A 1 109 ? 2.629 -8.083 -6.010 1.00 96.25 109 LEU A O 1
ATOM 905 N N . LEU A 1 110 ? 4.226 -6.498 -6.026 1.00 96.75 110 LEU A N 1
ATOM 906 C CA . LEU A 1 110 ? 4.551 -6.585 -4.608 1.00 96.75 110 LEU A CA 1
ATOM 907 C C . LEU A 1 110 ? 4.126 -5.285 -3.932 1.00 96.75 110 LEU A C 1
ATOM 909 O O . LEU A 1 110 ? 4.429 -4.202 -4.432 1.00 96.75 110 LEU A O 1
ATOM 913 N N . ILE A 1 111 ? 3.440 -5.400 -2.804 1.00 97.81 111 ILE A N 1
ATOM 914 C CA . ILE A 1 111 ? 2.958 -4.278 -2.005 1.00 97.81 111 ILE A CA 1
ATOM 915 C C . ILE A 1 111 ? 3.724 -4.277 -0.691 1.00 97.81 111 ILE A C 1
ATOM 917 O O . ILE A 1 111 ? 3.735 -5.282 0.022 1.00 97.81 111 ILE A O 1
ATOM 921 N N . ILE A 1 112 ? 4.380 -3.159 -0.388 1.00 98.25 112 ILE A N 1
ATOM 922 C CA . ILE A 1 112 ? 5.208 -3.010 0.804 1.00 98.25 112 ILE A CA 1
ATOM 923 C C . ILE A 1 112 ? 4.674 -1.830 1.621 1.00 98.25 112 ILE A C 1
ATOM 925 O O . ILE A 1 112 ? 5.005 -0.682 1.303 1.00 98.25 112 ILE A O 1
ATOM 929 N N . PRO A 1 113 ? 3.842 -2.081 2.648 1.00 98.50 113 PRO A N 1
ATOM 930 C CA . PRO A 1 113 ? 3.530 -1.069 3.648 1.00 98.50 113 PRO A CA 1
ATOM 931 C C . PRO A 1 113 ? 4.784 -0.766 4.476 1.00 98.50 113 PRO A C 1
ATOM 933 O O . PRO A 1 113 ? 5.525 -1.671 4.864 1.00 98.50 113 PRO A O 1
ATOM 936 N N . ILE A 1 114 ? 5.047 0.515 4.727 1.00 98.25 114 ILE A N 1
ATOM 937 C CA . ILE A 1 114 ? 6.216 0.973 5.478 1.00 98.25 114 ILE A CA 1
ATOM 938 C C . ILE A 1 114 ? 5.766 2.005 6.505 1.00 98.25 114 ILE A C 1
ATOM 940 O O . ILE A 1 114 ? 5.178 3.025 6.152 1.00 98.25 114 ILE A O 1
ATOM 944 N N . CYS A 1 115 ? 6.110 1.760 7.768 1.00 96.44 115 CYS A N 1
ATOM 945 C CA . CYS A 1 115 ? 6.064 2.765 8.821 1.00 96.44 115 CYS A CA 1
ATOM 946 C C . CYS A 1 115 ? 7.487 3.242 9.126 1.00 96.44 115 CYS A C 1
ATOM 948 O O . CYS A 1 115 ? 8.361 2.449 9.487 1.00 96.44 115 CYS A O 1
ATOM 950 N N . HIS A 1 116 ? 7.742 4.542 8.983 1.00 90.88 116 HIS A N 1
ATOM 951 C CA . HIS A 1 116 ? 9.001 5.152 9.408 1.00 90.88 116 HIS A CA 1
ATOM 952 C C . HIS A 1 116 ? 8.713 6.383 10.262 1.00 90.88 116 HIS A C 1
ATOM 954 O O . HIS A 1 116 ? 8.140 7.351 9.769 1.00 90.88 116 HIS A O 1
ATOM 960 N N . LYS A 1 117 ? 9.138 6.357 11.534 1.00 87.56 117 LYS A N 1
ATOM 961 C CA . LYS A 1 117 ? 8.910 7.440 12.511 1.00 87.56 117 LYS A CA 1
ATOM 962 C C . LYS A 1 117 ? 7.436 7.868 12.589 1.00 87.56 117 LYS A C 1
ATOM 964 O O . LYS A 1 117 ? 7.130 9.043 12.409 1.00 87.56 117 LYS A O 1
ATOM 969 N N . TYR A 1 118 ? 6.542 6.905 12.826 1.00 89.88 118 TYR A N 1
ATOM 970 C CA . TYR A 1 118 ? 5.090 7.121 12.955 1.00 89.88 118 TYR A CA 1
ATOM 971 C C . TYR A 1 118 ? 4.377 7.596 11.681 1.00 89.88 118 TYR A C 1
ATOM 973 O O . TYR A 1 118 ? 3.218 7.998 11.734 1.00 89.88 118 TYR A O 1
ATOM 981 N N . HIS A 1 119 ? 5.043 7.539 10.525 1.00 96.62 119 HIS A N 1
ATOM 982 C CA . HIS A 1 119 ? 4.432 7.863 9.242 1.00 96.62 119 HIS A CA 1
ATOM 983 C C . HIS A 1 119 ? 4.319 6.629 8.354 1.00 96.62 119 HIS A C 1
ATOM 985 O O . HIS A 1 119 ? 5.330 6.021 7.990 1.00 96.62 119 HIS A O 1
ATOM 991 N N . TRP A 1 120 ? 3.083 6.305 7.988 1.00 98.44 120 TRP A N 1
ATOM 992 C CA . TRP A 1 120 ? 2.737 5.225 7.077 1.00 98.44 120 TRP A CA 1
ATOM 993 C C . TRP A 1 120 ? 2.750 5.691 5.622 1.00 98.44 120 TRP A C 1
ATOM 995 O O . TRP A 1 120 ? 2.168 6.713 5.264 1.00 98.44 120 TRP A O 1
ATOM 1005 N N . PHE A 1 121 ? 3.387 4.905 4.765 1.00 98.69 121 PHE A N 1
ATOM 1006 C CA . PHE A 1 121 ? 3.360 5.050 3.312 1.00 98.69 121 PHE A CA 1
ATOM 1007 C C . PHE A 1 121 ? 3.544 3.677 2.664 1.00 98.69 121 PHE A C 1
ATOM 1009 O O . PHE A 1 121 ? 3.836 2.684 3.332 1.00 98.69 121 PHE A O 1
ATOM 1016 N N . MET A 1 122 ? 3.358 3.603 1.352 1.00 98.56 122 MET A N 1
ATOM 1017 C CA . MET A 1 122 ? 3.405 2.342 0.623 1.00 98.56 122 MET A CA 1
ATOM 1018 C C . MET A 1 122 ? 4.301 2.457 -0.600 1.00 98.56 122 MET A C 1
ATOM 1020 O O . MET A 1 122 ? 4.252 3.444 -1.337 1.00 98.56 122 MET A O 1
ATOM 1024 N N . ILE A 1 123 ? 5.113 1.428 -0.831 1.00 98.62 123 ILE A N 1
ATOM 1025 C CA . ILE A 1 123 ? 5.876 1.278 -2.068 1.00 98.62 123 ILE A CA 1
ATOM 1026 C C . ILE A 1 123 ? 5.378 0.036 -2.796 1.00 98.62 123 ILE A C 1
ATOM 1028 O O . ILE A 1 123 ? 5.285 -1.051 -2.224 1.00 98.62 123 ILE A O 1
ATOM 1032 N N . LEU A 1 124 ? 5.065 0.209 -4.076 1.00 98.50 124 LEU A N 1
ATOM 1033 C CA . LEU A 1 124 ? 4.745 -0.878 -4.987 1.00 98.50 124 LEU A CA 1
ATOM 1034 C C . LEU A 1 124 ? 5.987 -1.245 -5.789 1.00 98.50 124 LEU A C 1
ATOM 1036 O O . LEU A 1 124 ? 6.694 -0.360 -6.270 1.00 98.50 124 LEU A O 1
ATOM 1040 N N . ILE A 1 125 ? 6.209 -2.539 -5.979 1.00 97.50 125 ILE A N 1
ATOM 1041 C CA . ILE A 1 125 ? 7.176 -3.082 -6.933 1.00 97.50 125 ILE A CA 1
ATOM 1042 C C . ILE A 1 125 ? 6.378 -3.789 -8.028 1.00 97.50 125 ILE A C 1
ATOM 1044 O O . ILE A 1 125 ? 5.757 -4.829 -7.795 1.00 97.50 125 ILE A O 1
ATOM 1048 N N . CYS A 1 126 ? 6.383 -3.207 -9.221 1.00 97.31 126 CYS A N 1
ATOM 1049 C CA . CYS A 1 126 ? 5.620 -3.677 -10.369 1.00 97.31 126 CYS A CA 1
ATOM 1050 C C . CYS A 1 126 ? 6.504 -4.517 -11.291 1.00 97.31 126 CYS A C 1
ATOM 1052 O O . CYS A 1 126 ? 7.645 -4.152 -11.568 1.00 97.31 126 CYS A O 1
ATOM 1054 N N . ASN A 1 127 ? 5.962 -5.644 -11.761 1.00 95.12 127 ASN A N 1
ATOM 1055 C CA . ASN A 1 127 ? 6.597 -6.594 -12.681 1.00 95.12 127 ASN A CA 1
ATOM 1056 C C . ASN A 1 127 ? 8.075 -6.926 -12.368 1.00 95.12 127 ASN A C 1
ATOM 1058 O O . ASN A 1 127 ? 8.899 -6.918 -13.285 1.00 95.12 127 ASN A O 1
ATOM 1062 N N . PRO A 1 128 ? 8.444 -7.272 -11.120 1.00 92.75 128 PRO A N 1
ATOM 1063 C CA . PRO A 1 128 ? 9.846 -7.504 -10.751 1.00 92.75 128 PRO A CA 1
ATOM 1064 C C . PRO A 1 128 ? 10.544 -8.560 -11.626 1.00 92.75 128 PRO A C 1
ATOM 1066 O O . PRO A 1 128 ? 11.726 -8.434 -11.923 1.00 92.75 128 PRO A O 1
ATOM 1069 N N . GLY A 1 129 ? 9.819 -9.583 -12.093 1.00 90.56 129 GLY A N 1
ATOM 1070 C CA . GLY A 1 129 ? 10.356 -10.620 -12.984 1.00 90.56 129 GLY A CA 1
ATOM 1071 C C . GLY A 1 129 ? 10.633 -10.194 -14.426 1.00 90.56 129 GLY A C 1
ATOM 1072 O O . GLY A 1 129 ? 11.174 -10.994 -15.181 1.00 90.56 129 GLY A O 1
ATOM 1073 N N . CYS A 1 130 ? 10.249 -8.981 -14.830 1.00 91.88 130 CYS A N 1
ATOM 1074 C CA . CYS A 1 130 ? 10.484 -8.484 -16.190 1.00 91.88 130 CYS A CA 1
ATOM 1075 C C . CYS A 1 130 ? 11.829 -7.763 -16.338 1.00 91.88 130 CYS A C 1
ATOM 1077 O O . CYS A 1 130 ? 12.179 -7.351 -17.434 1.00 91.88 130 CYS A O 1
ATOM 1079 N N . VAL A 1 131 ? 12.598 -7.653 -15.253 1.00 88.38 131 VAL A N 1
ATOM 1080 C CA . VAL A 1 131 ? 13.904 -6.983 -15.225 1.00 88.38 131 VAL A CA 1
ATOM 1081 C C . VAL A 1 131 ? 14.968 -7.641 -16.111 1.00 88.38 131 VAL A C 1
ATOM 1083 O O . VAL A 1 131 ? 15.867 -6.968 -16.597 1.00 88.38 131 VAL A O 1
ATOM 1086 N N . ASP A 1 132 ? 14.826 -8.942 -16.365 1.00 82.62 132 ASP A N 1
ATOM 1087 C CA . ASP A 1 132 ? 15.736 -9.728 -17.205 1.00 82.62 132 ASP A CA 1
ATOM 1088 C C . ASP A 1 132 ? 15.327 -9.767 -18.684 1.00 82.62 132 ASP A C 1
ATOM 1090 O O . ASP A 1 132 ? 15.985 -10.432 -19.483 1.00 82.62 132 ASP A O 1
ATOM 1094 N N . LEU A 1 133 ? 14.197 -9.151 -19.030 1.00 89.38 133 LEU A N 1
ATOM 1095 C CA . LEU A 1 133 ? 13.676 -9.160 -20.391 1.00 89.38 133 LEU A CA 1
ATOM 1096 C C . LEU A 1 133 ? 14.306 -8.029 -21.197 1.00 89.38 133 LEU A C 1
ATOM 1098 O O . LEU A 1 133 ? 14.569 -6.953 -20.654 1.00 89.38 133 LEU A O 1
ATOM 1102 N N . ASP A 1 134 ? 14.506 -8.263 -22.491 1.00 90.50 134 ASP A N 1
ATOM 1103 C CA . ASP A 1 134 ? 14.859 -7.189 -23.412 1.00 90.50 134 ASP A CA 1
ATOM 1104 C C . ASP A 1 134 ? 13.700 -6.190 -23.580 1.00 90.50 134 ASP A C 1
ATOM 1106 O O . ASP A 1 134 ? 12.569 -6.415 -23.138 1.00 90.50 134 ASP A O 1
ATOM 1110 N N . GLU A 1 135 ? 13.990 -5.043 -24.193 1.00 89.12 135 GLU A N 1
ATOM 1111 C CA . GLU A 1 135 ? 13.015 -3.960 -24.335 1.00 89.12 135 GLU A CA 1
ATOM 1112 C C . GLU A 1 135 ? 11.760 -4.373 -25.117 1.00 89.12 135 GLU A C 1
ATOM 1114 O O . GLU A 1 135 ? 10.674 -3.861 -24.839 1.00 89.12 135 GLU A O 1
ATOM 1119 N N . ASP A 1 136 ? 11.879 -5.275 -26.092 1.00 92.56 136 ASP A N 1
ATOM 1120 C CA . ASP A 1 136 ? 10.746 -5.696 -26.914 1.00 92.56 136 ASP A CA 1
ATOM 1121 C C . ASP A 1 136 ? 9.828 -6.646 -26.139 1.00 92.56 136 ASP A C 1
ATOM 1123 O O . ASP A 1 136 ? 8.605 -6.469 -26.142 1.00 92.56 136 ASP A O 1
ATOM 1127 N N . ASP A 1 137 ? 10.402 -7.566 -25.366 1.00 92.81 137 ASP A N 1
ATOM 1128 C CA . ASP A 1 137 ? 9.654 -8.414 -24.445 1.00 92.81 137 ASP A CA 1
ATOM 1129 C C . ASP A 1 137 ? 9.007 -7.604 -23.310 1.00 92.81 137 ASP A C 1
ATOM 1131 O O . ASP A 1 137 ? 7.867 -7.891 -22.924 1.00 92.81 137 ASP A O 1
ATOM 1135 N N . GLN A 1 138 ? 9.673 -6.568 -22.785 1.00 91.25 138 GLN A N 1
ATOM 1136 C CA . GLN A 1 138 ? 9.093 -5.688 -21.759 1.00 91.25 138 GLN A CA 1
ATOM 1137 C C . GLN A 1 138 ? 7.872 -4.916 -22.281 1.00 91.25 138 GLN A C 1
ATOM 1139 O O . GLN A 1 138 ? 6.874 -4.802 -21.563 1.00 91.25 138 GLN A O 1
ATOM 1144 N N . LYS A 1 139 ? 7.879 -4.466 -23.545 1.00 88.50 139 LYS A N 1
ATOM 1145 C CA . LYS A 1 139 ? 6.714 -3.805 -24.175 1.00 88.50 139 LYS A CA 1
ATOM 1146 C C . LYS A 1 139 ? 5.482 -4.707 -24.248 1.00 88.50 139 LYS A C 1
ATOM 1148 O O . LYS A 1 139 ? 4.362 -4.205 -24.288 1.00 88.50 139 LYS A O 1
ATOM 1153 N N . ILE A 1 140 ? 5.670 -6.027 -24.269 1.00 89.75 140 ILE A N 1
ATOM 1154 C CA . ILE A 1 140 ? 4.580 -7.007 -24.353 1.00 89.75 140 ILE A CA 1
ATOM 1155 C C . ILE A 1 140 ? 4.186 -7.507 -22.956 1.0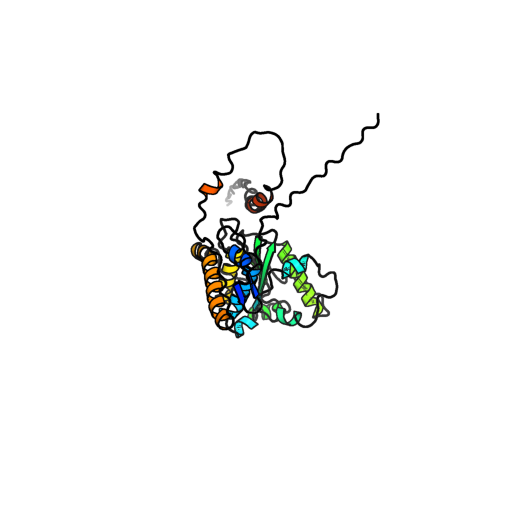0 89.75 140 ILE A C 1
ATOM 1157 O O . ILE A 1 140 ? 3.002 -7.635 -22.638 1.00 89.75 140 ILE A O 1
ATOM 1161 N N . ARG A 1 141 ? 5.172 -7.817 -22.108 1.00 88.12 141 ARG A N 1
ATOM 1162 C CA . ARG A 1 141 ? 4.977 -8.546 -20.842 1.00 88.12 141 ARG A CA 1
ATOM 1163 C C . ARG A 1 141 ? 4.888 -7.644 -19.608 1.00 88.12 141 ARG A C 1
ATOM 1165 O O . ARG A 1 141 ? 4.374 -8.110 -18.580 1.00 88.12 141 ARG A O 1
ATOM 1172 N N . GLY A 1 142 ? 5.333 -6.393 -19.725 1.00 89.75 142 GLY A N 1
ATOM 1173 C CA . GLY A 1 142 ? 5.375 -5.378 -18.675 1.00 89.75 142 GLY A CA 1
ATOM 1174 C C . GLY A 1 142 ? 6.798 -4.891 -18.385 1.00 89.75 142 GLY A C 1
ATOM 1175 O O . GLY A 1 142 ? 7.752 -5.661 -18.455 1.00 89.75 142 GLY A O 1
ATOM 1176 N N . GLU A 1 143 ? 6.925 -3.621 -18.002 1.00 91.75 143 GLU A N 1
ATOM 1177 C CA . GLU A 1 143 ? 8.185 -3.029 -17.529 1.00 91.75 143 GLU A CA 1
ATOM 1178 C C . GLU A 1 143 ? 8.306 -3.156 -15.998 1.00 91.75 143 GLU A C 1
ATOM 1180 O O . GLU A 1 143 ? 7.286 -3.028 -15.305 1.00 91.75 143 GLU A O 1
ATOM 1185 N N . PRO A 1 144 ? 9.515 -3.369 -15.447 1.00 94.75 144 PRO A N 1
ATOM 1186 C CA . PRO A 1 144 ? 9.781 -3.293 -14.012 1.00 94.75 144 PRO A CA 1
ATOM 1187 C C . PRO A 1 144 ? 9.873 -1.830 -13.530 1.00 94.75 144 PRO A C 1
ATOM 1189 O O . PRO A 1 144 ? 10.633 -1.020 -14.059 1.00 94.75 144 PRO A O 1
ATOM 1192 N N . PHE A 1 145 ? 9.129 -1.460 -12.487 1.00 97.25 145 PHE A N 1
ATOM 1193 C CA . PHE A 1 145 ? 9.204 -0.117 -11.887 1.00 97.25 145 PHE A CA 1
ATOM 1194 C C . PHE A 1 145 ? 8.713 -0.109 -10.437 1.00 97.25 145 PHE A C 1
ATOM 1196 O O . PHE A 1 145 ? 8.081 -1.059 -9.978 1.00 97.25 145 PHE A O 1
ATOM 1203 N N . LEU A 1 146 ? 9.003 0.974 -9.714 1.00 98.38 146 LEU A N 1
ATOM 1204 C CA . LEU A 1 146 ? 8.464 1.239 -8.382 1.00 98.38 146 LEU A CA 1
ATOM 1205 C C . LEU A 1 146 ? 7.443 2.378 -8.424 1.00 98.38 146 LEU A C 1
ATOM 1207 O O . LEU A 1 146 ? 7.615 3.335 -9.180 1.00 98.38 146 LEU A O 1
ATOM 1211 N N . VAL A 1 147 ? 6.425 2.315 -7.566 1.00 98.44 147 VAL A N 1
ATOM 1212 C CA . VAL A 1 147 ? 5.464 3.411 -7.344 1.00 98.44 147 VAL A CA 1
ATOM 1213 C C . VAL A 1 147 ? 5.459 3.775 -5.869 1.00 98.44 147 VAL A C 1
ATOM 1215 O O . VAL A 1 147 ? 5.325 2.893 -5.024 1.00 98.44 147 VAL A O 1
ATOM 1218 N N . ILE A 1 148 ? 5.608 5.061 -5.559 1.00 98.44 148 ILE A N 1
ATOM 1219 C CA . ILE A 1 148 ? 5.647 5.565 -4.186 1.00 98.44 148 ILE A CA 1
ATOM 1220 C C . ILE A 1 148 ? 4.320 6.251 -3.891 1.00 98.44 148 ILE A C 1
ATOM 1222 O O . ILE A 1 148 ? 3.931 7.188 -4.587 1.00 98.44 148 ILE A O 1
ATOM 1226 N N . LEU A 1 149 ? 3.634 5.772 -2.858 1.00 98.50 149 LEU A N 1
ATOM 1227 C CA . LEU A 1 149 ? 2.320 6.239 -2.450 1.00 98.50 149 LEU A CA 1
ATOM 1228 C C . LEU A 1 149 ? 2.412 6.793 -1.034 1.00 98.50 149 LEU A C 1
ATOM 1230 O O . LEU A 1 149 ? 2.472 6.049 -0.056 1.00 98.50 149 LEU A O 1
ATOM 1234 N N . ASP A 1 150 ? 2.468 8.117 -0.951 1.00 98.38 150 ASP A N 1
ATOM 1235 C CA . ASP A 1 150 ? 2.659 8.855 0.289 1.00 98.38 150 ASP A CA 1
ATOM 1236 C C . ASP A 1 150 ? 1.663 10.013 0.349 1.00 98.38 150 ASP A C 1
ATOM 1238 O O . ASP A 1 150 ? 1.645 10.879 -0.528 1.00 98.38 150 ASP A O 1
ATOM 1242 N N . SER A 1 151 ? 0.831 10.034 1.387 1.00 97.56 151 SER A N 1
ATOM 1243 C CA . SER A 1 151 ? -0.191 11.059 1.613 1.00 97.56 151 SER A CA 1
ATOM 1244 C C . SER A 1 151 ? 0.375 12.448 1.921 1.00 97.56 151 SER A C 1
ATOM 1246 O O . SER A 1 151 ? -0.358 13.425 1.792 1.00 97.56 151 SER A O 1
ATOM 1248 N N . PHE A 1 152 ? 1.661 12.570 2.263 1.00 96.19 152 PHE A N 1
ATOM 1249 C CA . PHE A 1 152 ? 2.370 13.854 2.329 1.00 96.19 152 PHE A CA 1
ATOM 1250 C C . PHE A 1 152 ? 3.177 14.164 1.061 1.00 96.19 152 PHE A C 1
ATOM 1252 O O . PHE A 1 152 ? 3.858 15.183 1.000 1.00 96.19 152 PHE A O 1
ATOM 1259 N N . GLY A 1 153 ? 3.144 13.298 0.044 1.00 94.88 153 GLY A N 1
ATOM 1260 C CA . GLY A 1 153 ? 3.859 13.516 -1.215 1.00 94.88 153 GLY A CA 1
ATOM 1261 C C . GLY A 1 153 ? 5.385 13.396 -1.116 1.00 94.88 153 GLY A C 1
ATOM 1262 O O . GLY A 1 153 ? 6.095 13.898 -1.990 1.00 94.88 153 GLY A O 1
ATOM 1263 N N . GLN A 1 154 ? 5.921 12.744 -0.078 1.00 95.62 154 GLN A N 1
ATOM 1264 C CA . GLN A 1 154 ? 7.370 12.574 0.061 1.00 95.62 154 GLN A CA 1
ATOM 1265 C C . GLN A 1 154 ? 7.931 11.571 -0.965 1.00 95.62 154 GLN A C 1
ATOM 1267 O O . GLN A 1 154 ? 7.326 10.547 -1.272 1.00 95.62 154 GLN A O 1
ATOM 1272 N N . LYS A 1 155 ? 9.142 11.841 -1.478 1.00 94.81 155 LYS A N 1
ATOM 1273 C CA . LYS A 1 155 ? 9.790 11.047 -2.549 1.00 94.81 155 LYS A CA 1
ATOM 1274 C C . LYS A 1 155 ? 10.519 9.775 -2.079 1.00 94.81 155 LYS A C 1
ATOM 1276 O O . LYS A 1 155 ? 10.943 8.985 -2.915 1.00 94.81 155 LYS A O 1
ATOM 1281 N N . ARG A 1 156 ? 10.738 9.579 -0.775 1.00 97.12 156 ARG A N 1
ATOM 1282 C CA . ARG A 1 156 ? 11.295 8.330 -0.194 1.00 97.12 156 ARG A CA 1
ATOM 1283 C C . ARG A 1 156 ? 12.520 7.706 -0.919 1.00 97.12 156 ARG A C 1
ATOM 1285 O O . ARG A 1 156 ? 12.537 6.498 -1.158 1.00 97.12 156 ARG A O 1
ATOM 1292 N N . PRO A 1 157 ? 13.555 8.477 -1.324 1.00 96.62 157 PRO A N 1
ATOM 1293 C CA . PRO A 1 157 ? 14.645 7.934 -2.144 1.00 96.62 157 PRO A CA 1
ATOM 1294 C C . PRO A 1 157 ? 15.464 6.854 -1.420 1.00 96.62 157 PRO A C 1
ATOM 1296 O O . PRO A 1 157 ? 15.870 5.877 -2.038 1.00 96.62 157 PRO A O 1
ATOM 1299 N N . LYS A 1 158 ? 15.660 6.987 -0.101 1.00 95.62 158 LYS A N 1
ATOM 1300 C CA . LYS A 1 158 ? 16.423 6.014 0.697 1.00 95.62 158 LYS A CA 1
ATOM 1301 C C . LYS A 1 158 ? 15.728 4.657 0.743 1.00 95.62 158 LYS A C 1
ATOM 1303 O O . LYS A 1 158 ? 16.383 3.621 0.661 1.00 95.62 158 LYS A O 1
ATOM 1308 N N . GLU A 1 159 ? 14.410 4.671 0.881 1.00 96.25 159 GLU A N 1
ATOM 1309 C CA . GLU A 1 159 ? 13.575 3.479 0.912 1.00 96.25 159 GLU A CA 1
ATOM 1310 C C . GLU A 1 159 ? 13.534 2.799 -0.454 1.00 96.25 159 GLU A C 1
ATOM 1312 O O . GLU A 1 159 ? 13.682 1.581 -0.538 1.00 96.25 159 GLU A O 1
ATOM 1317 N N . VAL A 1 160 ? 13.440 3.588 -1.527 1.00 97.00 160 VAL A N 1
ATOM 1318 C CA . VAL A 1 160 ? 13.544 3.090 -2.904 1.00 97.00 160 VAL A CA 1
ATOM 1319 C C . VAL A 1 160 ? 14.889 2.398 -3.142 1.00 97.00 160 VAL A C 1
ATOM 1321 O O . VAL A 1 160 ? 14.910 1.272 -3.635 1.00 97.00 160 VAL A O 1
ATOM 1324 N N . ASP A 1 161 ? 16.006 3.026 -2.773 1.00 94.62 161 ASP A N 1
ATOM 1325 C CA . ASP A 1 161 ? 17.336 2.441 -2.980 1.00 94.62 161 ASP A CA 1
ATOM 1326 C C . ASP A 1 161 ? 17.551 1.193 -2.115 1.00 94.62 161 ASP A C 1
ATOM 1328 O O . ASP A 1 161 ? 18.108 0.198 -2.575 1.00 94.62 161 ASP A O 1
ATOM 1332 N N . THR A 1 162 ? 17.032 1.193 -0.886 1.00 93.38 162 THR A N 1
ATOM 1333 C CA . THR A 1 162 ? 17.053 0.015 -0.006 1.00 93.38 162 THR A CA 1
ATOM 1334 C C . THR A 1 162 ? 16.308 -1.166 -0.630 1.00 93.38 162 THR A C 1
ATOM 1336 O O . THR A 1 162 ? 16.812 -2.289 -0.616 1.00 93.38 162 THR A O 1
ATOM 1339 N N . LEU A 1 163 ? 15.130 -0.929 -1.215 1.00 94.00 163 LEU A N 1
ATOM 1340 C CA . LEU A 1 163 ? 14.347 -1.974 -1.876 1.00 94.00 163 LEU A CA 1
ATOM 1341 C C . LEU A 1 163 ? 14.993 -2.461 -3.176 1.00 94.00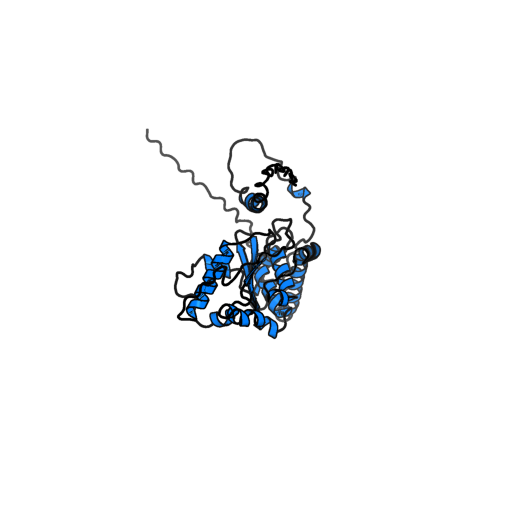 163 LEU A C 1
ATOM 1343 O O . LEU A 1 163 ? 14.956 -3.658 -3.451 1.00 94.00 163 LEU A O 1
ATOM 1347 N N . ARG A 1 164 ? 15.636 -1.580 -3.950 1.00 93.31 164 ARG A N 1
ATOM 1348 C CA . ARG A 1 164 ? 16.442 -1.988 -5.114 1.00 93.31 164 ARG A CA 1
ATOM 1349 C C . ARG A 1 164 ? 17.596 -2.893 -4.703 1.00 93.31 164 ARG A C 1
ATOM 1351 O O . ARG A 1 164 ? 17.749 -3.959 -5.284 1.00 93.31 164 ARG A O 1
ATOM 1358 N N . ASN A 1 165 ? 18.337 -2.521 -3.659 1.00 89.25 165 ASN A N 1
ATOM 1359 C CA . ASN A 1 165 ? 19.428 -3.339 -3.124 1.00 89.25 165 ASN A CA 1
ATOM 1360 C C . ASN A 1 165 ? 18.928 -4.703 -2.626 1.00 89.25 165 ASN A C 1
ATOM 1362 O O . ASN A 1 165 ? 19.597 -5.717 -2.813 1.00 89.25 165 ASN A O 1
ATOM 1366 N N . TYR A 1 166 ? 17.739 -4.741 -2.015 1.00 88.75 166 TYR A N 1
ATOM 1367 C CA . TYR A 1 166 ? 17.085 -5.994 -1.643 1.00 88.75 166 TYR A CA 1
ATOM 1368 C C . TYR A 1 166 ? 16.773 -6.865 -2.868 1.00 88.75 166 TYR A C 1
ATOM 1370 O O . TYR A 1 166 ? 17.138 -8.038 -2.881 1.00 88.75 166 TYR A O 1
ATOM 1378 N N . LEU A 1 167 ? 16.154 -6.302 -3.911 1.00 88.19 167 LEU A N 1
ATOM 1379 C CA . LEU A 1 167 ? 15.848 -7.032 -5.147 1.00 88.19 167 LEU A CA 1
ATOM 1380 C C . LEU A 1 167 ? 17.110 -7.525 -5.862 1.00 88.19 167 LEU A C 1
ATOM 1382 O O . LEU A 1 167 ? 17.126 -8.651 -6.347 1.00 88.19 167 LEU A O 1
ATOM 1386 N N . GLU A 1 168 ? 18.161 -6.709 -5.891 1.00 85.88 168 GLU A N 1
ATOM 1387 C CA . GLU A 1 168 ? 19.471 -7.051 -6.443 1.00 85.88 168 GLU A CA 1
ATOM 1388 C C . GLU A 1 168 ? 20.097 -8.241 -5.711 1.00 85.88 168 GLU A C 1
ATOM 1390 O O . GLU A 1 168 ? 20.517 -9.202 -6.352 1.00 85.88 168 GLU A O 1
ATOM 1395 N N . HIS A 1 169 ? 20.068 -8.248 -4.377 1.00 81.50 169 HIS A N 1
ATOM 1396 C CA . HIS A 1 169 ? 20.523 -9.394 -3.588 1.00 81.50 169 HIS A CA 1
ATOM 1397 C C . HIS A 1 169 ? 19.686 -10.656 -3.867 1.00 81.50 169 HIS A C 1
ATOM 1399 O O . HIS A 1 169 ? 20.232 -11.722 -4.142 1.00 81.50 169 HIS A O 1
ATOM 1405 N N . GLU A 1 170 ? 18.356 -10.537 -3.848 1.00 81.75 170 GLU A N 1
ATOM 1406 C CA . GLU A 1 170 ? 17.431 -11.644 -4.137 1.00 81.75 170 GLU A CA 1
ATOM 1407 C C . GLU A 1 170 ? 17.555 -12.178 -5.572 1.00 81.75 170 GLU A C 1
ATOM 1409 O O . GLU A 1 170 ? 17.210 -13.332 -5.840 1.00 81.75 170 GLU A O 1
ATOM 1414 N N . HIS A 1 171 ? 18.004 -11.344 -6.512 1.00 80.06 171 HIS A N 1
ATOM 1415 C CA . HIS A 1 171 ? 18.235 -11.713 -7.906 1.00 80.06 171 HIS A CA 1
ATOM 1416 C C . HIS A 1 171 ? 19.606 -12.354 -8.120 1.00 80.06 171 HIS A C 1
ATOM 1418 O O . HIS A 1 171 ? 19.677 -13.388 -8.780 1.00 80.06 171 HIS A O 1
ATOM 1424 N N . MET A 1 172 ? 20.668 -11.824 -7.506 1.00 73.62 172 MET A N 1
ATOM 1425 C CA . MET A 1 172 ? 22.016 -12.403 -7.570 1.00 73.62 172 MET A CA 1
ATOM 1426 C C . MET A 1 172 ? 22.067 -13.828 -7.014 1.00 73.62 172 MET A C 1
ATOM 1428 O O . MET A 1 172 ? 22.768 -14.680 -7.545 1.00 73.62 172 MET A O 1
ATOM 1432 N N . GLU A 1 173 ? 21.269 -14.148 -5.997 1.00 66.38 173 GLU A N 1
ATOM 1433 C CA . GLU A 1 173 ? 21.168 -15.530 -5.506 1.00 66.38 173 GLU A CA 1
ATOM 1434 C C . GLU A 1 173 ? 20.556 -16.506 -6.534 1.00 66.38 173 GLU A C 1
ATOM 1436 O O . GLU A 1 173 ? 20.619 -17.721 -6.342 1.00 66.38 173 GLU A O 1
ATOM 1441 N N . LYS A 1 174 ? 19.975 -16.003 -7.635 1.00 63.16 174 LYS A N 1
ATOM 1442 C CA . LYS A 1 174 ? 19.385 -16.795 -8.728 1.00 63.16 174 LYS A CA 1
ATOM 1443 C C . LYS A 1 174 ? 20.320 -17.017 -9.909 1.00 63.16 174 LYS A C 1
ATOM 1445 O O . LYS A 1 174 ? 20.024 -17.890 -10.726 1.00 63.16 174 LYS A O 1
ATOM 1450 N N . ARG A 1 175 ? 21.364 -16.199 -10.075 1.00 61.34 175 ARG A N 1
ATOM 1451 C CA . ARG A 1 175 ? 22.193 -16.168 -11.289 1.00 61.34 175 ARG A CA 1
ATOM 1452 C C . ARG A 1 175 ? 23.648 -15.872 -10.953 1.00 61.34 175 ARG A C 1
ATOM 1454 O O . ARG A 1 175 ? 23.945 -15.034 -10.120 1.00 61.34 175 ARG A O 1
ATOM 1461 N N . GLU A 1 176 ? 24.564 -16.497 -11.686 1.00 58.75 176 GLU A N 1
ATOM 1462 C CA . GLU A 1 176 ? 26.007 -16.234 -11.564 1.00 58.75 176 GLU A CA 1
ATOM 1463 C C . GLU A 1 176 ? 26.410 -14.820 -12.039 1.00 58.75 176 GLU A C 1
ATOM 1465 O O . GLU A 1 176 ? 27.565 -14.425 -11.897 1.00 58.75 176 GLU A O 1
ATOM 1470 N N . SER A 1 177 ? 25.474 -14.043 -12.598 1.00 63.12 177 SER A N 1
ATOM 1471 C CA . SER A 1 177 ? 25.706 -12.690 -13.103 1.00 63.12 177 SER A CA 1
ATOM 1472 C C . SER A 1 177 ? 25.142 -11.626 -12.164 1.00 63.12 177 SER A C 1
ATOM 1474 O O . SER A 1 177 ? 23.945 -11.627 -11.873 1.00 63.12 177 SER A O 1
ATOM 1476 N N . ALA A 1 178 ? 25.979 -10.663 -11.781 1.00 67.31 178 ALA A N 1
ATOM 1477 C CA . ALA A 1 178 ? 25.534 -9.458 -11.092 1.00 67.31 178 ALA A CA 1
ATOM 1478 C C . ALA A 1 178 ? 24.604 -8.636 -12.003 1.00 67.31 178 ALA A C 1
ATOM 1480 O O . ALA A 1 178 ? 24.987 -8.274 -13.118 1.00 67.31 178 ALA A O 1
ATOM 1481 N N . PHE A 1 179 ? 23.395 -8.336 -11.527 1.00 74.56 179 PHE A N 1
ATOM 1482 C CA . PHE A 1 179 ? 22.453 -7.434 -12.185 1.00 74.56 179 PHE A CA 1
ATOM 1483 C C . PHE A 1 179 ? 22.146 -6.267 -11.247 1.00 74.56 179 PHE A C 1
ATOM 1485 O O . PHE A 1 179 ? 21.709 -6.482 -10.119 1.00 74.56 179 PHE A O 1
ATOM 1492 N N . SER A 1 180 ? 22.343 -5.035 -11.721 1.00 80.56 180 SER A N 1
ATOM 1493 C CA . SER A 1 180 ? 22.097 -3.840 -10.913 1.00 80.56 180 SER A CA 1
ATOM 1494 C C . SER A 1 180 ? 20.662 -3.344 -11.068 1.00 80.56 180 SER A C 1
ATOM 1496 O O . SER A 1 180 ? 20.230 -3.001 -12.168 1.00 80.56 180 SER A O 1
ATOM 1498 N N . PHE A 1 181 ? 19.941 -3.214 -9.953 1.00 84.06 181 PHE A N 1
ATOM 1499 C CA . PHE A 1 181 ? 18.555 -2.722 -9.929 1.00 84.06 181 PHE A CA 1
ATOM 1500 C C . PHE A 1 181 ? 18.471 -1.189 -9.850 1.00 84.06 181 PHE A C 1
ATOM 1502 O O . PHE A 1 181 ? 17.542 -0.633 -9.268 1.00 84.06 181 PHE A O 1
ATOM 1509 N N . GLY A 1 182 ? 19.441 -0.481 -10.434 1.00 85.62 182 GLY A N 1
ATOM 1510 C CA . GLY A 1 182 ? 19.480 0.982 -10.456 1.00 85.62 182 GLY A CA 1
ATOM 1511 C C . GLY A 1 182 ? 18.283 1.630 -11.168 1.00 85.62 182 GLY A C 1
ATOM 1512 O O . GLY A 1 182 ? 17.427 0.971 -11.756 1.00 85.62 182 GLY A O 1
ATOM 1513 N N . SER A 1 183 ? 18.229 2.963 -11.166 1.00 83.94 183 SER A N 1
ATOM 1514 C CA . SER A 1 183 ? 17.119 3.731 -11.758 1.00 83.94 183 SER A CA 1
ATOM 1515 C C . SER A 1 183 ? 16.879 3.462 -13.248 1.00 83.94 183 SER A C 1
ATOM 1517 O O . SER A 1 183 ? 15.743 3.598 -13.696 1.00 83.94 183 SER A O 1
ATOM 1519 N N . ALA A 1 184 ? 17.919 3.073 -13.992 1.00 84.75 184 ALA A N 1
ATOM 1520 C CA . ALA A 1 184 ? 17.817 2.679 -15.395 1.00 84.75 184 ALA A CA 1
ATOM 1521 C C . ALA A 1 184 ? 17.088 1.338 -15.574 1.00 84.75 184 ALA A C 1
ATOM 1523 O O . ALA A 1 184 ? 16.273 1.208 -16.478 1.00 84.75 184 ALA A O 1
ATOM 1524 N N . ALA A 1 185 ? 17.353 0.369 -14.692 1.00 86.56 185 ALA A N 1
ATOM 1525 C CA . ALA A 1 185 ? 16.723 -0.947 -14.733 1.00 86.56 185 ALA A CA 1
ATOM 1526 C C . ALA A 1 185 ? 15.319 -0.939 -14.118 1.00 86.56 185 ALA A C 1
ATOM 1528 O O . ALA A 1 185 ? 14.449 -1.680 -14.557 1.00 86.56 185 ALA A O 1
ATOM 1529 N N . MET A 1 186 ? 15.093 -0.119 -13.087 1.00 93.31 186 MET A N 1
ATOM 1530 C CA . MET A 1 186 ? 13.824 -0.084 -12.367 1.00 93.31 186 MET A CA 1
ATOM 1531 C C . MET A 1 186 ? 13.515 1.325 -11.858 1.00 93.31 186 MET A C 1
ATOM 1533 O O . MET A 1 186 ? 13.843 1.702 -10.726 1.00 93.31 186 MET A O 1
ATOM 1537 N N . ARG A 1 187 ? 12.889 2.141 -12.710 1.00 95.38 187 ARG A N 1
ATOM 1538 C CA . ARG A 1 187 ? 12.552 3.539 -12.392 1.00 95.38 187 ARG A CA 1
ATOM 1539 C C . ARG A 1 187 ? 11.549 3.652 -11.243 1.00 95.38 187 ARG A C 1
ATOM 1541 O O . ARG A 1 187 ? 10.696 2.790 -11.066 1.00 95.38 187 ARG A O 1
ATOM 1548 N N . ALA A 1 188 ? 11.637 4.744 -10.490 1.00 97.75 188 ALA A N 1
ATOM 1549 C CA . ALA A 1 188 ? 10.679 5.094 -9.445 1.00 97.75 188 ALA A CA 1
ATOM 1550 C C . ALA A 1 188 ? 9.696 6.155 -9.957 1.00 97.75 188 ALA A C 1
ATOM 1552 O O . ALA A 1 188 ? 10.109 7.112 -10.614 1.00 97.75 188 ALA A O 1
ATOM 1553 N N . ILE A 1 189 ? 8.410 5.978 -9.655 1.00 97.56 189 ILE A N 1
ATOM 1554 C CA . ILE A 1 189 ? 7.314 6.837 -10.105 1.00 97.56 189 ILE A CA 1
ATOM 1555 C C . ILE A 1 189 ? 6.611 7.448 -8.897 1.00 97.56 189 ILE A C 1
ATOM 1557 O O . ILE A 1 189 ? 6.280 6.759 -7.932 1.00 97.56 189 ILE A O 1
ATOM 1561 N N . TYR A 1 190 ? 6.360 8.751 -8.997 1.00 97.06 190 TYR A N 1
ATOM 1562 C CA . TYR A 1 190 ? 5.765 9.587 -7.959 1.00 97.06 190 TYR A CA 1
A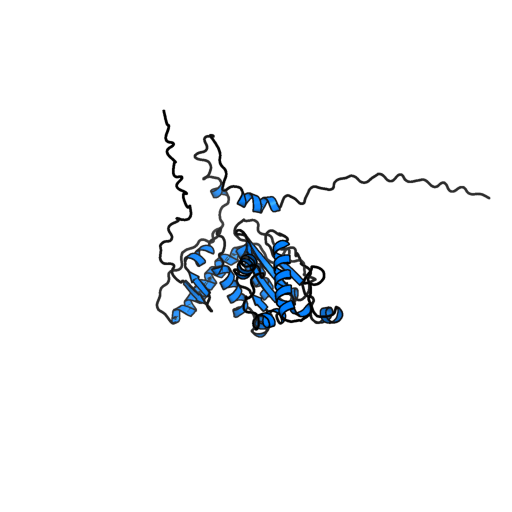TOM 1563 C C . TYR A 1 190 ? 4.459 10.186 -8.496 1.00 97.06 190 TYR A C 1
ATOM 1565 O O . TYR A 1 190 ? 4.482 11.288 -9.053 1.00 97.06 190 TYR A O 1
ATOM 1573 N N . PRO A 1 191 ? 3.335 9.450 -8.444 1.00 96.56 191 PRO A N 1
ATOM 1574 C CA . PRO A 1 191 ? 2.061 9.967 -8.924 1.00 96.56 191 PRO A CA 1
ATOM 1575 C C . PRO A 1 191 ? 1.588 11.145 -8.062 1.00 96.56 191 PRO A C 1
ATOM 1577 O O . PRO A 1 191 ? 1.916 11.245 -6.880 1.00 96.56 191 PRO A O 1
ATOM 1580 N N . ARG A 1 192 ? 0.765 12.025 -8.643 1.00 96.19 192 ARG A N 1
ATOM 1581 C CA . ARG A 1 192 ? -0.035 12.967 -7.848 1.00 96.19 192 ARG A CA 1
ATOM 1582 C C . ARG A 1 192 ? -1.149 12.189 -7.165 1.00 96.19 192 ARG A C 1
ATOM 1584 O O . ARG A 1 192 ? -1.823 11.422 -7.840 1.00 96.19 192 ARG A O 1
ATOM 1591 N N . LEU A 1 193 ? -1.337 12.392 -5.869 1.00 97.25 193 LEU A N 1
ATOM 1592 C CA . LEU A 1 193 ? -2.286 11.647 -5.040 1.00 97.25 193 LEU A CA 1
ATOM 1593 C C . LEU A 1 193 ? -3.148 12.619 -4.229 1.00 97.25 193 LEU A C 1
ATOM 1595 O O . LEU A 1 193 ? -2.712 13.757 -4.023 1.00 97.25 193 LEU A O 1
ATOM 1599 N N . PRO A 1 194 ? -4.320 12.191 -3.727 1.00 97.25 194 PRO A N 1
ATOM 1600 C CA . PRO A 1 194 ? -5.016 12.925 -2.683 1.00 97.25 194 PRO A CA 1
ATOM 1601 C C . PRO A 1 194 ? -4.108 12.984 -1.451 1.00 97.25 194 PRO A C 1
ATOM 1603 O O . PRO A 1 194 ? -3.603 11.960 -0.996 1.00 97.25 194 PRO A O 1
ATOM 1606 N N . GLN A 1 195 ? -3.855 14.183 -0.937 1.00 94.56 195 GLN A N 1
ATOM 1607 C CA . GLN A 1 195 ? -2.941 14.383 0.187 1.00 94.56 195 GLN A CA 1
ATOM 1608 C C . GLN A 1 195 ? -3.710 14.579 1.487 1.00 94.56 195 GLN A C 1
ATOM 1610 O O . GLN A 1 195 ? -4.767 15.214 1.511 1.00 94.56 195 GLN A O 1
ATOM 1615 N N . GLN A 1 196 ? -3.162 14.054 2.580 1.00 93.75 196 GLN A N 1
ATOM 1616 C CA . GLN A 1 196 ? -3.771 14.235 3.891 1.00 93.75 196 GLN A CA 1
ATOM 1617 C C . GLN A 1 196 ? -3.568 15.661 4.399 1.00 93.75 196 GLN A C 1
ATOM 1619 O O . GLN A 1 196 ? -2.532 16.284 4.167 1.00 93.75 196 GLN A O 1
ATOM 1624 N N . LYS A 1 197 ? -4.560 16.160 5.138 1.00 91.62 197 LYS A N 1
ATOM 1625 C CA . LYS A 1 197 ? -4.529 17.492 5.764 1.00 91.62 197 LYS A CA 1
ATOM 1626 C C . LYS A 1 197 ? -4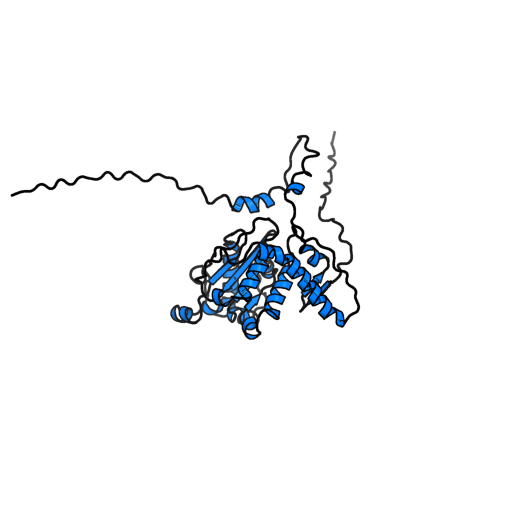.203 17.436 7.262 1.00 91.62 197 LYS A C 1
ATOM 1628 O O . LYS A 1 197 ? -3.787 18.439 7.830 1.00 91.62 197 LYS A O 1
ATOM 1633 N N . ASN A 1 198 ? -4.390 16.277 7.895 1.00 92.50 198 ASN A N 1
ATOM 1634 C CA . ASN A 1 198 ? -4.109 16.038 9.314 1.00 92.50 198 ASN A CA 1
ATOM 1635 C C . ASN A 1 198 ? -2.802 15.241 9.508 1.00 92.50 198 ASN A C 1
ATOM 1637 O O . ASN A 1 198 ? -2.151 14.859 8.535 1.00 92.50 198 ASN A O 1
ATOM 1641 N N . SER A 1 199 ? -2.394 15.006 10.757 1.00 91.44 199 SER A N 1
ATOM 1642 C CA . SER A 1 199 ? -1.133 14.331 11.103 1.00 91.44 199 SER A CA 1
ATOM 1643 C C . SER A 1 199 ? -1.247 12.821 11.347 1.00 91.44 199 SER A C 1
ATOM 1645 O O . SER A 1 199 ? -0.214 12.162 11.411 1.00 91.44 199 SER A O 1
ATOM 1647 N N . THR A 1 200 ? -2.451 12.256 11.470 1.00 94.50 200 THR A N 1
ATOM 1648 C CA . THR A 1 200 ? -2.664 10.910 12.046 1.00 94.50 200 THR A CA 1
ATOM 1649 C C . THR A 1 200 ? -3.282 9.903 11.076 1.00 94.50 200 THR A C 1
ATOM 1651 O O . THR A 1 200 ? -3.179 8.697 11.295 1.00 94.50 200 THR A O 1
ATOM 1654 N N . ASP A 1 201 ? -3.842 10.357 9.953 1.00 96.81 201 ASP A N 1
ATOM 1655 C CA . ASP A 1 201 ? -4.517 9.494 8.975 1.00 96.81 201 ASP A CA 1
ATOM 1656 C C . ASP A 1 201 ? -3.589 8.877 7.915 1.00 96.81 201 ASP A C 1
ATOM 1658 O O . ASP A 1 201 ? -4.075 8.256 6.973 1.00 96.81 201 ASP A O 1
ATOM 1662 N N . CYS A 1 202 ? -2.262 8.954 8.054 1.00 98.12 202 CYS A N 1
ATOM 1663 C CA . CYS A 1 202 ? -1.340 8.355 7.073 1.00 98.12 202 CYS A CA 1
ATOM 1664 C C . CYS A 1 202 ? -1.580 6.852 6.864 1.00 98.12 202 CYS A C 1
ATOM 1666 O O . CYS A 1 202 ? -1.569 6.376 5.728 1.00 98.12 202 CYS A O 1
ATOM 1668 N N . GLY A 1 203 ? -1.900 6.119 7.937 1.00 98.50 203 GLY A N 1
ATOM 1669 C CA . GLY A 1 203 ? -2.302 4.714 7.851 1.00 98.50 203 GLY A CA 1
ATOM 1670 C C . GLY A 1 203 ? -3.640 4.525 7.128 1.00 98.50 203 GLY A C 1
ATOM 1671 O O . GLY A 1 203 ? -3.797 3.589 6.355 1.00 98.50 203 GLY A O 1
ATOM 1672 N N . VAL A 1 204 ? -4.589 5.445 7.311 1.00 98.56 204 VAL A N 1
ATOM 1673 C CA . VAL A 1 204 ? -5.900 5.397 6.646 1.00 98.56 204 VAL A CA 1
ATOM 1674 C C . VAL A 1 204 ? -5.757 5.623 5.141 1.00 98.56 204 VAL A C 1
ATOM 1676 O O . VAL A 1 204 ? -6.303 4.859 4.349 1.00 98.56 204 VAL A O 1
ATOM 1679 N N . PHE A 1 205 ? -4.966 6.623 4.736 1.00 98.69 205 PHE A N 1
ATOM 1680 C CA . PHE A 1 205 ? -4.639 6.860 3.328 1.00 98.69 205 PHE A CA 1
ATOM 1681 C C . PHE A 1 205 ? -3.921 5.658 2.707 1.00 98.69 205 PHE A C 1
ATOM 1683 O O . PHE A 1 205 ? -4.237 5.285 1.581 1.00 98.69 205 PHE A O 1
ATOM 1690 N N . LEU A 1 206 ? -2.993 5.021 3.435 1.00 98.75 206 LEU A N 1
ATOM 1691 C CA . LEU A 1 206 ? -2.332 3.793 2.988 1.00 98.75 206 LEU A CA 1
ATOM 1692 C C . LEU A 1 206 ? -3.350 2.694 2.655 1.00 98.75 206 LEU A C 1
ATOM 1694 O O . LEU A 1 206 ? -3.271 2.102 1.576 1.00 98.75 206 LEU A O 1
ATOM 1698 N N . LEU A 1 207 ? -4.310 2.441 3.550 1.00 98.75 207 LEU A N 1
ATOM 1699 C CA . LEU A 1 207 ? -5.339 1.418 3.341 1.00 98.75 207 LEU A CA 1
ATOM 1700 C C . LEU A 1 207 ? -6.298 1.779 2.199 1.00 98.75 207 LEU A C 1
ATOM 1702 O O . LEU A 1 207 ? -6.633 0.909 1.395 1.00 98.75 207 LEU A O 1
ATOM 1706 N N . GLU A 1 208 ? -6.669 3.054 2.057 1.00 98.50 208 GLU A N 1
ATOM 1707 C CA . GLU A 1 208 ? -7.480 3.526 0.927 1.00 98.50 208 GLU A CA 1
ATOM 1708 C C . GLU A 1 208 ? -6.737 3.351 -0.409 1.00 98.50 208 GLU A C 1
ATOM 1710 O O . GLU A 1 208 ? -7.304 2.832 -1.373 1.00 98.50 208 GLU A O 1
ATOM 1715 N N . TYR A 1 209 ? -5.441 3.687 -0.481 1.00 98.38 209 TYR A N 1
ATOM 1716 C CA . TYR A 1 209 ? -4.626 3.396 -1.666 1.00 98.38 209 TYR A CA 1
ATOM 1717 C C . TYR A 1 209 ? -4.638 1.903 -1.994 1.00 98.38 209 TYR A C 1
ATOM 1719 O O . TYR A 1 209 ? -4.822 1.533 -3.156 1.00 98.38 209 TYR A O 1
ATOM 1727 N N . ALA A 1 210 ? -4.449 1.045 -0.989 1.00 98.06 210 ALA A N 1
ATOM 1728 C CA . ALA A 1 210 ? -4.405 -0.399 -1.181 1.00 98.06 210 ALA A CA 1
ATOM 1729 C C . ALA A 1 210 ? -5.727 -0.931 -1.743 1.00 98.06 210 ALA A C 1
ATOM 1731 O O . ALA A 1 210 ? -5.718 -1.678 -2.722 1.00 98.06 210 ALA A O 1
ATOM 1732 N N . GLU A 1 211 ? -6.864 -0.491 -1.208 1.00 97.38 211 GLU A N 1
ATOM 1733 C CA . GLU A 1 211 ? -8.182 -0.887 -1.705 1.00 97.38 211 GLU A CA 1
ATOM 1734 C C . GLU A 1 211 ? -8.397 -0.461 -3.167 1.00 97.38 211 GLU A C 1
ATOM 1736 O O . GLU A 1 211 ? -8.822 -1.259 -4.012 1.00 97.38 211 GLU A O 1
ATOM 1741 N N . ARG A 1 212 ? -8.017 0.772 -3.522 1.00 96.69 212 ARG A N 1
ATOM 1742 C CA . ARG A 1 212 ? -8.103 1.265 -4.905 1.00 96.69 212 ARG A CA 1
ATOM 1743 C C . ARG A 1 212 ? -7.204 0.482 -5.860 1.00 96.69 212 ARG A C 1
ATOM 1745 O O . ARG A 1 212 ? -7.600 0.232 -7.004 1.00 96.69 212 ARG A O 1
ATOM 1752 N N . ILE A 1 213 ? -6.019 0.074 -5.404 1.00 95.81 213 ILE A N 1
ATOM 1753 C CA . ILE A 1 213 ? -5.107 -0.790 -6.162 1.00 95.81 213 ILE A CA 1
ATOM 1754 C C . ILE A 1 213 ? -5.743 -2.155 -6.388 1.00 95.81 213 ILE A C 1
ATOM 1756 O O . ILE A 1 213 ? -5.757 -2.609 -7.528 1.00 95.81 213 ILE A O 1
ATOM 1760 N N . MET A 1 214 ? -6.314 -2.792 -5.364 1.00 93.44 214 MET A N 1
ATOM 1761 C CA . MET A 1 214 ? -6.950 -4.106 -5.525 1.00 93.44 214 MET A CA 1
ATOM 1762 C C . MET A 1 214 ? -8.099 -4.060 -6.538 1.00 93.44 214 MET A C 1
ATOM 1764 O O . MET A 1 214 ? -8.189 -4.924 -7.417 1.00 93.44 214 MET A O 1
ATOM 1768 N N . ASN A 1 215 ? -8.894 -2.987 -6.502 1.00 91.56 215 ASN A N 1
ATOM 1769 C CA . ASN A 1 215 ? -10.006 -2.763 -7.425 1.00 91.56 215 ASN A CA 1
ATOM 1770 C C . ASN A 1 215 ? -9.559 -2.459 -8.869 1.00 91.56 215 ASN A C 1
ATOM 1772 O O . ASN A 1 215 ? -10.239 -2.847 -9.820 1.00 91.56 215 ASN A O 1
ATOM 1776 N N . LYS A 1 216 ? -8.424 -1.769 -9.071 1.00 90.75 216 LYS A N 1
ATOM 1777 C CA . LYS A 1 216 ? -7.938 -1.338 -10.402 1.00 90.75 216 LYS A CA 1
ATOM 1778 C C . LYS A 1 216 ? -6.470 -1.692 -10.679 1.00 90.75 216 LYS A C 1
ATOM 1780 O O . LYS A 1 216 ? -5.746 -0.934 -11.327 1.00 90.75 216 LYS A O 1
ATOM 1785 N N . ARG A 1 217 ? -6.031 -2.884 -10.266 1.00 88.75 217 ARG A N 1
ATOM 1786 C CA . ARG A 1 217 ? -4.618 -3.321 -10.334 1.00 88.75 217 ARG A CA 1
ATOM 1787 C C . ARG A 1 217 ? -3.999 -3.285 -11.733 1.00 88.75 217 ARG A C 1
ATOM 1789 O O . ARG A 1 217 ? -2.792 -3.120 -11.863 1.00 88.75 217 ARG A O 1
ATOM 1796 N N . ALA A 1 218 ? -4.811 -3.423 -12.785 1.00 88.31 218 ALA A N 1
ATOM 1797 C CA . ALA A 1 218 ? -4.341 -3.425 -14.170 1.00 88.31 218 ALA A CA 1
ATOM 1798 C C . ALA A 1 218 ? -3.610 -2.124 -14.550 1.00 88.31 218 ALA A C 1
ATOM 1800 O O . ALA A 1 218 ? -2.695 -2.163 -15.368 1.00 88.31 218 ALA A O 1
ATOM 1801 N N . ILE A 1 219 ? -3.963 -1.002 -13.909 1.00 89.38 219 ILE A N 1
ATOM 1802 C CA . ILE A 1 219 ? -3.298 0.296 -14.090 1.00 89.38 219 ILE A CA 1
ATOM 1803 C C . ILE A 1 219 ? -1.825 0.224 -13.659 1.00 89.38 219 ILE A C 1
ATOM 1805 O O . ILE A 1 219 ? -0.965 0.813 -14.302 1.00 89.38 219 ILE A O 1
ATOM 1809 N N . PHE A 1 220 ? -1.514 -0.562 -12.626 1.00 90.69 220 PHE A N 1
ATOM 1810 C CA . PHE A 1 220 ? -0.166 -0.705 -12.067 1.00 90.69 220 PHE A CA 1
ATOM 1811 C C . PHE A 1 220 ? 0.699 -1.731 -12.807 1.00 90.69 220 PHE A C 1
ATOM 1813 O O . PHE A 1 220 ? 1.799 -2.042 -12.359 1.0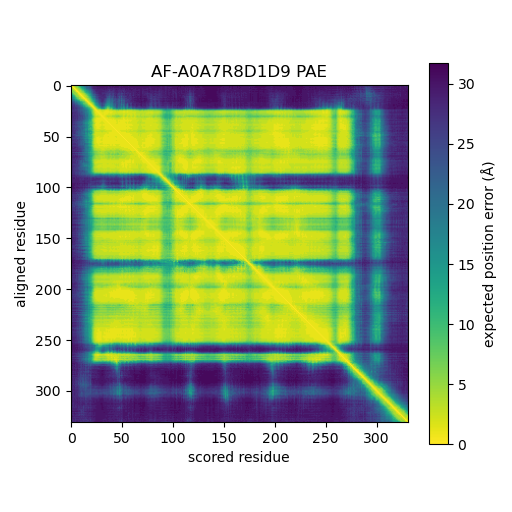0 90.69 220 PHE A O 1
ATOM 1820 N N . ARG A 1 221 ? 0.238 -2.252 -13.953 1.00 87.00 221 ARG A N 1
ATOM 1821 C CA . ARG A 1 221 ? 1.059 -3.100 -14.835 1.00 87.00 221 ARG A CA 1
ATOM 1822 C C . ARG A 1 221 ? 1.983 -2.288 -15.734 1.00 87.00 221 ARG A C 1
ATOM 1824 O O . ARG A 1 221 ? 2.913 -2.865 -16.292 1.00 87.00 221 ARG A O 1
ATOM 1831 N N . TRP A 1 222 ? 1.733 -0.985 -15.862 1.00 92.88 222 TRP A N 1
ATOM 1832 C CA . TRP A 1 222 ? 2.468 -0.100 -16.752 1.00 92.88 222 TRP A CA 1
ATOM 1833 C C . TRP A 1 222 ? 2.914 1.174 -16.028 1.00 92.88 222 TRP A C 1
ATOM 1835 O O . TRP A 1 222 ? 2.191 1.683 -15.172 1.00 92.88 222 TRP A O 1
ATOM 1845 N N . PRO A 1 223 ? 4.082 1.721 -16.389 1.00 92.12 223 PRO A N 1
ATOM 1846 C CA . PRO A 1 223 ? 4.637 2.905 -15.738 1.00 92.12 223 PRO A CA 1
ATOM 1847 C C . PRO A 1 223 ? 3.914 4.208 -16.114 1.00 92.12 223 PRO A C 1
ATOM 1849 O O . PRO A 1 223 ? 4.022 5.207 -15.408 1.00 92.12 223 PRO A O 1
ATOM 1852 N N . ALA A 1 224 ? 3.162 4.226 -17.215 1.00 93.50 224 ALA A N 1
ATOM 1853 C CA . ALA A 1 224 ? 2.317 5.358 -17.585 1.00 93.50 224 ALA A CA 1
ATOM 1854 C C . ALA A 1 224 ? 1.031 5.371 -16.735 1.00 93.50 224 ALA A C 1
ATOM 1856 O O . ALA A 1 224 ? -0.037 4.962 -17.191 1.00 93.50 224 ALA A O 1
ATOM 1857 N N . LEU A 1 225 ? 1.149 5.812 -15.481 1.00 94.12 225 LEU A N 1
ATOM 1858 C CA . LEU A 1 225 ? 0.012 5.933 -14.569 1.00 94.12 225 LEU A CA 1
ATOM 1859 C C . LEU A 1 225 ? -0.896 7.115 -14.970 1.00 94.12 225 LEU A C 1
ATOM 1861 O O . LEU A 1 225 ? -0.389 8.156 -15.398 1.00 94.12 225 LEU A O 1
ATOM 1865 N N . PRO A 1 226 ? -2.228 6.991 -14.812 1.00 93.88 226 PRO A N 1
ATOM 1866 C CA . PRO A 1 226 ? -3.146 8.113 -14.971 1.00 93.88 226 PRO A CA 1
ATOM 1867 C C . PRO A 1 226 ? -2.930 9.154 -13.865 1.00 93.88 226 PRO A C 1
ATOM 1869 O O . PRO A 1 226 ? -2.224 8.914 -12.886 1.00 93.88 226 PRO A O 1
ATOM 1872 N N . ASP A 1 227 ? -3.572 10.314 -13.996 1.00 94.44 227 ASP A N 1
ATOM 1873 C CA . ASP A 1 227 ? -3.618 11.278 -12.899 1.00 94.44 227 ASP A CA 1
ATOM 1874 C C . ASP A 1 227 ? -4.447 10.712 -11.740 1.00 94.44 227 ASP A C 1
ATOM 1876 O O . ASP A 1 227 ? -5.639 10.439 -11.890 1.00 94.44 227 ASP A O 1
ATOM 1880 N N . LEU A 1 228 ? -3.801 10.529 -10.590 1.00 96.31 228 LEU A N 1
ATOM 1881 C CA . LEU A 1 228 ? -4.412 9.991 -9.378 1.00 96.31 228 LEU A CA 1
ATOM 1882 C C . LEU A 1 228 ? -4.734 11.097 -8.358 1.00 96.31 228 LEU A C 1
ATOM 1884 O O . LEU A 1 228 ? -5.112 10.791 -7.237 1.00 96.31 228 LEU A O 1
ATOM 1888 N N . SER A 1 229 ? -4.645 12.382 -8.717 1.00 95.19 229 SER A N 1
ATOM 1889 C CA . SER A 1 229 ? -4.930 13.489 -7.783 1.00 95.19 229 SER A CA 1
ATOM 1890 C C . SER A 1 229 ? -6.353 13.474 -7.208 1.00 95.19 229 SER A C 1
ATOM 1892 O O . SER A 1 229 ? -6.543 13.877 -6.067 1.00 95.19 229 SER A O 1
ATOM 1894 N N . ASN A 1 230 ? -7.330 12.961 -7.964 1.00 95.25 230 ASN A N 1
ATOM 1895 C CA . ASN A 1 230 ? -8.730 12.805 -7.546 1.00 95.25 230 ASN A CA 1
ATOM 1896 C C . ASN A 1 230 ? -9.133 11.324 -7.452 1.00 95.25 230 ASN A C 1
ATOM 1898 O O . ASN A 1 230 ? -10.236 10.940 -7.842 1.00 95.25 230 ASN A O 1
ATOM 1902 N N . TRP A 1 231 ? -8.208 10.457 -7.028 1.00 96.06 231 TRP A N 1
ATOM 1903 C CA . TRP A 1 231 ? -8.431 9.007 -7.031 1.00 96.06 231 TRP A CA 1
ATOM 1904 C C . TRP A 1 231 ? -9.550 8.564 -6.078 1.00 96.06 231 TRP A C 1
ATOM 1906 O O . TRP A 1 231 ? -10.232 7.569 -6.348 1.00 96.06 231 TRP A O 1
ATOM 1916 N N . PHE A 1 232 ? -9.750 9.319 -5.000 1.00 97.12 232 PHE A N 1
ATOM 1917 C CA . PHE A 1 232 ? -10.814 9.180 -4.011 1.00 97.12 232 PHE A CA 1
ATOM 1918 C C . PHE A 1 232 ? -11.114 10.532 -3.361 1.00 97.12 232 PHE A C 1
ATOM 1920 O O . PHE A 1 232 ? -10.353 11.489 -3.517 1.00 97.12 232 PHE A O 1
ATOM 1927 N N . SER A 1 233 ? -12.251 10.606 -2.678 1.00 96.38 233 SER A N 1
ATOM 1928 C CA . SER A 1 233 ? -12.746 11.800 -1.997 1.00 96.38 233 SER A CA 1
ATOM 1929 C C . SER A 1 233 ? -12.330 11.842 -0.524 1.00 96.38 233 SER A C 1
ATOM 1931 O O . SER A 1 233 ? -12.004 10.815 0.072 1.00 96.38 233 SER A O 1
ATOM 1933 N N . ASP A 1 234 ? -12.426 13.020 0.098 1.00 93.25 234 ASP A N 1
ATOM 1934 C CA . ASP A 1 234 ? -12.239 13.170 1.550 1.00 93.25 234 ASP A CA 1
ATOM 1935 C C . ASP A 1 234 ? -13.247 12.302 2.340 1.00 93.25 234 ASP A C 1
ATOM 1937 O O . ASP A 1 234 ? -12.927 11.810 3.420 1.00 93.25 234 ASP A O 1
ATOM 1941 N N . THR A 1 235 ? -14.444 12.052 1.790 1.00 94.69 235 THR A N 1
ATOM 1942 C CA . THR A 1 235 ? -15.470 11.182 2.393 1.00 94.69 235 THR A CA 1
ATOM 1943 C C . THR A 1 235 ? -15.045 9.715 2.444 1.00 94.69 235 THR A C 1
ATOM 1945 O O . THR A 1 235 ? -15.350 9.040 3.426 1.00 94.69 235 THR A O 1
ATOM 1948 N N . ASP A 1 236 ? -14.322 9.232 1.429 1.00 96.44 236 ASP A N 1
ATOM 1949 C CA . ASP A 1 236 ? -13.834 7.847 1.384 1.00 96.44 236 ASP A CA 1
ATOM 1950 C C . ASP A 1 236 ? -12.842 7.594 2.533 1.00 96.44 236 ASP A C 1
ATOM 1952 O O . ASP A 1 236 ? -12.979 6.644 3.302 1.00 96.44 236 ASP A O 1
ATOM 1956 N N . VAL A 1 237 ? -11.898 8.521 2.738 1.00 95.12 237 VAL A N 1
ATOM 1957 C CA . VAL A 1 237 ? -10.947 8.460 3.862 1.00 95.12 237 VAL A CA 1
ATOM 1958 C C . VAL A 1 237 ? -11.664 8.641 5.197 1.00 95.12 237 VAL A C 1
ATOM 1960 O O . VAL A 1 237 ? -11.388 7.923 6.159 1.00 95.12 237 VAL A O 1
ATOM 1963 N N . PHE A 1 238 ? -12.604 9.588 5.272 1.00 93.94 238 PHE A N 1
ATOM 1964 C CA . PHE A 1 238 ? -13.348 9.863 6.498 1.00 93.94 238 PHE A CA 1
ATOM 1965 C C . PHE A 1 238 ? -14.112 8.626 6.990 1.00 93.94 238 PHE A C 1
ATOM 1967 O O . PHE A 1 238 ? -14.130 8.379 8.197 1.00 93.94 238 PHE A O 1
ATOM 1974 N N . SER A 1 239 ? -14.704 7.848 6.082 1.00 96.81 239 SER A N 1
ATOM 1975 C CA . SER A 1 239 ? -15.494 6.648 6.396 1.00 96.81 239 SER A CA 1
ATOM 1976 C C . SER A 1 239 ? -14.647 5.393 6.623 1.00 96.81 239 SER A C 1
ATOM 1978 O O . SER A 1 239 ? -15.135 4.420 7.192 1.00 96.81 239 SER A O 1
ATOM 1980 N N . LYS A 1 240 ? -13.359 5.408 6.270 1.00 97.88 240 LYS A N 1
ATOM 1981 C CA . LYS A 1 240 ? -12.525 4.203 6.314 1.00 97.88 240 LYS A CA 1
ATOM 1982 C C . LYS A 1 240 ? -12.361 3.607 7.715 1.00 97.88 240 LYS A C 1
ATOM 1984 O O . LYS A 1 240 ? -12.435 2.396 7.887 1.00 97.88 240 LYS A O 1
ATOM 1989 N N . ARG A 1 241 ? -12.157 4.446 8.736 1.00 98.25 241 ARG A N 1
ATOM 1990 C CA . ARG A 1 241 ? -12.048 4.009 10.142 1.00 98.25 241 ARG A CA 1
ATOM 1991 C C . ARG A 1 241 ? -13.306 3.258 10.620 1.00 98.25 241 ARG A C 1
ATOM 1993 O O . ARG A 1 241 ? -13.157 2.117 11.059 1.00 98.25 241 ARG A O 1
ATOM 2000 N N . PRO A 1 242 ? -14.526 3.828 10.507 1.00 97.88 242 PRO A N 1
ATOM 2001 C CA . PRO A 1 242 ? -15.740 3.098 10.866 1.00 97.88 242 PRO A CA 1
ATOM 2002 C C . PRO A 1 242 ? -15.994 1.874 9.977 1.00 97.88 242 PRO A C 1
ATOM 2004 O O . PRO A 1 242 ? -16.466 0.863 10.484 1.00 97.88 242 PRO A O 1
ATOM 2007 N N . GLU A 1 243 ? -15.641 1.912 8.688 1.00 98.25 243 GLU A N 1
ATOM 2008 C CA . GLU A 1 243 ? -15.732 0.736 7.806 1.00 98.25 243 GLU A CA 1
ATOM 2009 C C . GLU A 1 243 ? -14.880 -0.436 8.313 1.00 98.25 243 GLU A C 1
ATOM 2011 O O . GLU A 1 243 ? -15.374 -1.559 8.399 1.00 98.25 243 GLU A O 1
ATOM 2016 N N . ILE A 1 244 ? -13.620 -0.186 8.690 1.00 98.50 244 ILE A N 1
ATOM 2017 C CA . ILE A 1 244 ? -12.728 -1.222 9.236 1.00 98.50 244 ILE A CA 1
ATOM 2018 C C . ILE A 1 244 ? -13.249 -1.726 10.587 1.00 98.50 244 ILE A C 1
ATOM 2020 O O . ILE A 1 244 ? -13.231 -2.927 10.848 1.00 98.50 244 ILE A O 1
ATOM 2024 N N . ALA A 1 245 ? -13.742 -0.826 11.439 1.00 98.19 245 ALA A N 1
ATOM 2025 C CA . ALA A 1 245 ? -14.298 -1.189 12.737 1.00 98.19 245 ALA A CA 1
ATOM 2026 C C . ALA A 1 245 ? -15.515 -2.118 12.600 1.00 98.19 245 ALA A C 1
ATOM 2028 O O . ALA A 1 245 ? -15.551 -3.179 13.224 1.00 98.19 245 ALA A O 1
ATOM 2029 N N . HIS A 1 246 ? -16.471 -1.766 11.734 1.00 97.19 246 HIS A N 1
ATOM 2030 C CA . HIS A 1 246 ? -17.624 -2.617 11.439 1.00 97.19 246 HIS A CA 1
ATOM 2031 C C . HIS A 1 246 ? -17.206 -3.947 10.812 1.00 97.19 246 HIS A C 1
ATOM 2033 O O . HIS A 1 246 ? -17.726 -4.985 11.204 1.00 97.19 246 HIS A O 1
ATOM 2039 N N . LEU A 1 247 ? -16.219 -3.945 9.912 1.00 97.62 247 LEU A N 1
ATOM 2040 C CA . LEU A 1 247 ? -15.686 -5.178 9.339 1.00 97.62 247 LEU A CA 1
ATOM 2041 C C . LEU A 1 247 ? -15.158 -6.133 10.421 1.00 97.62 247 LEU A C 1
ATOM 2043 O O . LEU A 1 247 ? -15.475 -7.319 10.392 1.00 97.62 247 LEU A O 1
ATOM 2047 N N . ILE A 1 248 ? -14.368 -5.636 11.378 1.00 97.06 248 ILE A N 1
ATOM 2048 C CA . ILE A 1 248 ? -13.836 -6.464 12.473 1.00 97.06 248 ILE A CA 1
ATOM 2049 C C . ILE A 1 248 ? -14.981 -7.019 13.331 1.00 97.06 248 ILE A C 1
ATOM 2051 O O . ILE A 1 248 ? -14.955 -8.193 13.696 1.00 97.06 248 ILE A O 1
ATOM 2055 N N . GLN A 1 249 ? -15.992 -6.198 13.629 1.00 94.88 249 GLN A N 1
ATOM 2056 C CA . GLN A 1 249 ? -17.180 -6.624 14.374 1.00 94.88 249 GLN A CA 1
ATOM 2057 C C . GLN A 1 249 ? -18.016 -7.667 13.624 1.00 94.88 249 GLN A C 1
ATOM 2059 O O . GLN A 1 249 ? -18.602 -8.544 14.250 1.00 94.88 249 GLN A O 1
ATOM 2064 N N . ASP A 1 250 ? -18.121 -7.572 12.303 1.00 94.06 250 ASP A N 1
ATOM 2065 C CA . ASP A 1 250 ? -18.886 -8.531 11.509 1.00 94.06 250 ASP A CA 1
ATOM 2066 C C . ASP A 1 250 ? -18.134 -9.860 11.381 1.00 94.06 250 ASP A C 1
ATOM 2068 O O . ASP A 1 250 ? -18.698 -10.911 11.679 1.00 94.06 250 ASP A O 1
ATOM 2072 N N . LEU A 1 251 ? -16.833 -9.822 11.078 1.00 93.81 251 LEU A N 1
ATOM 2073 C CA . LEU A 1 251 ? -15.997 -11.027 11.031 1.00 93.81 251 LEU A CA 1
ATOM 2074 C C . LEU A 1 251 ? -15.889 -11.730 12.393 1.00 93.81 251 LEU A C 1
ATOM 2076 O O . LEU A 1 251 ? -15.747 -12.956 12.450 1.00 93.81 251 LEU A O 1
ATOM 2080 N N . SER A 1 252 ? -15.950 -10.983 13.501 1.00 91.12 252 SER A N 1
ATOM 2081 C CA . SER A 1 252 ? -15.933 -11.588 14.834 1.00 91.12 252 SER A CA 1
ATOM 2082 C C . SER A 1 252 ? -17.214 -12.375 15.104 1.00 91.12 252 SER A C 1
ATOM 2084 O O . SER A 1 252 ? -17.121 -13.479 15.628 1.00 91.12 252 SER A O 1
ATOM 2086 N N . LYS A 1 253 ? -18.392 -11.902 14.673 1.00 87.75 253 LYS A N 1
ATOM 2087 C CA . LYS A 1 253 ? -19.659 -12.650 14.813 1.00 87.75 253 LYS A CA 1
ATOM 2088 C C . LYS A 1 253 ? -19.606 -13.997 14.096 1.00 87.75 253 LYS A C 1
ATOM 2090 O O . LYS A 1 253 ? -20.020 -15.001 14.674 1.00 87.75 253 LYS A O 1
ATOM 2095 N N . ASP A 1 254 ? -19.045 -14.019 12.890 1.00 76.88 254 ASP A N 1
ATOM 2096 C CA . ASP A 1 254 ? -18.905 -15.239 12.087 1.00 76.88 254 ASP A CA 1
ATOM 2097 C C . ASP A 1 254 ? -17.909 -16.230 12.715 1.00 76.88 254 ASP A C 1
ATOM 2099 O O . ASP A 1 254 ? -18.094 -17.443 12.646 1.00 76.88 254 ASP A O 1
ATOM 2103 N N . THR A 1 255 ? -16.870 -15.723 13.386 1.00 70.25 255 THR A N 1
ATOM 2104 C CA . THR A 1 255 ? -15.853 -16.548 14.066 1.00 70.25 255 THR A CA 1
ATOM 2105 C C . THR A 1 255 ? -16.335 -17.066 15.433 1.00 70.25 255 THR A C 1
ATOM 2107 O O . THR A 1 255 ? -15.951 -18.151 15.871 1.00 70.25 255 THR A O 1
ATOM 2110 N N . MET A 1 256 ? -17.193 -16.305 16.119 1.00 62.22 256 MET A N 1
ATOM 2111 C CA . MET A 1 256 ? -17.678 -16.582 17.481 1.00 62.22 256 MET A CA 1
ATOM 2112 C C . MET A 1 256 ? -18.829 -17.598 17.535 1.00 62.22 256 MET A C 1
ATOM 2114 O O . MET A 1 256 ? -19.220 -18.017 18.625 1.00 62.22 256 MET A O 1
ATOM 2118 N N . GLN A 1 257 ? -19.348 -18.058 16.392 1.00 54.53 257 GLN A N 1
ATOM 2119 C CA . GLN A 1 257 ? -20.366 -19.115 16.365 1.00 54.53 257 GLN A CA 1
ATOM 2120 C C . GLN A 1 257 ? -19.845 -20.472 16.890 1.00 54.53 257 GLN A C 1
ATOM 2122 O O . GLN A 1 257 ? -20.651 -21.288 17.332 1.00 54.53 257 GLN A O 1
ATOM 2127 N N . ASP A 1 258 ? -18.519 -20.667 16.961 1.00 53.22 258 ASP A N 1
ATOM 2128 C CA . ASP A 1 258 ? -17.886 -21.901 17.456 1.00 53.22 258 ASP A CA 1
ATOM 2129 C C . ASP A 1 258 ? -17.284 -21.810 18.877 1.00 53.22 258 ASP A C 1
ATOM 2131 O O . ASP A 1 258 ? -16.913 -22.842 19.447 1.00 53.22 258 ASP A O 1
ATOM 2135 N N . LYS A 1 259 ? -17.191 -20.624 19.505 1.00 52.19 259 LYS A N 1
ATOM 2136 C CA . LYS A 1 259 ? -16.690 -20.479 20.890 1.00 52.19 259 LYS A CA 1
ATOM 2137 C C . LYS A 1 259 ? -17.391 -19.356 21.654 1.00 52.19 259 LYS A C 1
ATOM 2139 O O . LYS A 1 259 ? -17.347 -18.192 21.282 1.00 52.19 259 LYS A O 1
ATOM 2144 N N . LEU A 1 260 ? -17.987 -19.737 22.782 1.00 49.22 260 LEU A N 1
ATOM 2145 C CA . LEU A 1 260 ? -18.624 -18.863 23.761 1.00 49.22 260 LEU A CA 1
ATOM 2146 C C . LEU A 1 260 ? -17.594 -17.915 24.410 1.00 49.22 260 LEU A C 1
ATOM 2148 O O . LEU A 1 260 ? -16.971 -18.264 25.410 1.00 49.22 260 LEU A O 1
ATOM 2152 N N . SER A 1 261 ? -17.450 -16.706 23.871 1.00 52.12 261 SER A N 1
ATOM 2153 C CA . SER A 1 261 ? -16.956 -15.542 24.614 1.00 52.12 261 SER A CA 1
ATOM 2154 C C . SER A 1 261 ? -17.651 -14.281 24.111 1.00 52.12 261 SER A C 1
ATOM 2156 O O . SER A 1 261 ? -17.508 -13.893 22.956 1.00 52.12 261 SER A O 1
ATOM 2158 N N . SER A 1 262 ? -18.422 -13.650 24.993 1.00 59.38 262 SER A N 1
ATOM 2159 C CA . SER A 1 262 ? -19.067 -12.352 24.803 1.00 59.38 262 SER A CA 1
ATOM 2160 C C . SER A 1 262 ? -18.032 -11.224 24.868 1.00 59.38 262 SER A C 1
ATOM 2162 O O . SER A 1 262 ? -18.063 -10.423 25.803 1.00 59.38 262 SER A O 1
ATOM 2164 N N . ALA A 1 263 ? -17.079 -11.199 23.935 1.00 65.19 263 ALA A N 1
ATOM 2165 C CA . ALA A 1 263 ? -16.090 -10.133 23.900 1.00 65.19 263 ALA A CA 1
ATOM 2166 C C . ALA A 1 263 ? -16.793 -8.802 23.616 1.00 65.19 263 ALA A C 1
ATOM 2168 O O . ALA A 1 263 ? -17.502 -8.660 22.614 1.00 65.19 263 ALA A O 1
ATOM 2169 N N . SER A 1 264 ? -16.661 -7.848 24.537 1.00 84.44 264 SER A N 1
ATOM 2170 C CA . SER A 1 264 ? -17.315 -6.548 24.416 1.00 84.44 264 SER A CA 1
ATOM 2171 C C . SER A 1 264 ? -16.377 -5.602 23.688 1.00 84.44 264 SER A C 1
ATOM 2173 O O . SER A 1 264 ? -15.354 -5.192 24.227 1.00 84.44 264 SER A O 1
ATOM 2175 N N . PHE A 1 265 ? -16.748 -5.208 22.472 1.00 90.75 265 PHE A N 1
ATOM 2176 C CA . PHE A 1 265 ? -15.982 -4.215 21.727 1.00 90.75 265 PHE A CA 1
ATOM 2177 C C . PHE A 1 265 ? -15.907 -2.889 22.505 1.00 90.75 265 PHE A C 1
ATOM 2179 O O . PHE A 1 265 ? -16.943 -2.406 22.979 1.00 90.75 265 PHE A O 1
ATOM 2186 N N . PRO A 1 266 ? -14.718 -2.269 22.617 1.00 93.12 266 PRO A N 1
ATOM 2187 C CA . PRO A 1 266 ? -14.590 -0.921 23.152 1.00 93.12 266 PRO A CA 1
ATOM 2188 C C . PRO A 1 266 ? -15.429 0.076 22.345 1.00 93.12 266 PRO A C 1
ATOM 2190 O O . PRO A 1 266 ? -15.455 0.035 21.112 1.00 93.12 266 PRO A O 1
ATOM 2193 N N . SER A 1 267 ? -16.093 1.003 23.036 1.00 92.12 267 SER A N 1
ATOM 2194 C CA . SER A 1 267 ? -16.774 2.122 22.382 1.00 92.12 267 SER A CA 1
ATOM 2195 C C . SER A 1 267 ? -15.737 3.155 21.944 1.00 92.12 267 SER A C 1
ATOM 2197 O O . SER A 1 267 ? -15.089 3.763 22.792 1.00 92.12 267 SER A O 1
ATOM 2199 N N . ILE A 1 268 ? -15.602 3.367 20.635 1.00 93.00 268 ILE A N 1
ATOM 2200 C CA . ILE A 1 268 ? -14.686 4.350 20.037 1.00 93.00 268 ILE A CA 1
ATOM 2201 C C . ILE A 1 268 ? -15.466 5.413 19.266 1.00 93.00 268 ILE A C 1
ATOM 2203 O O . ILE A 1 268 ? -16.472 5.104 18.624 1.00 93.00 268 ILE A O 1
ATOM 2207 N N . SER A 1 269 ? -15.013 6.668 19.320 1.00 91.12 269 SER A N 1
ATOM 2208 C CA . SER A 1 269 ? -15.685 7.773 18.633 1.00 91.12 269 SER A CA 1
ATOM 2209 C C . SER A 1 269 ? -15.158 7.989 17.212 1.00 91.12 269 SER A C 1
ATOM 2211 O O . SER A 1 269 ? -13.955 8.053 16.952 1.00 91.12 269 SER A O 1
ATOM 2213 N N . PHE A 1 270 ? -16.083 8.186 16.273 1.00 92.75 270 PHE A N 1
ATOM 2214 C CA . PHE A 1 270 ? -15.774 8.669 14.925 1.00 92.75 270 PHE A CA 1
ATOM 2215 C C . PHE A 1 270 ? -16.345 10.066 14.664 1.00 92.75 270 PHE A C 1
ATOM 2217 O O . PHE A 1 270 ? -16.480 10.462 13.502 1.00 92.75 270 PHE A O 1
ATOM 2224 N N . ALA A 1 271 ? -16.696 10.813 15.712 1.00 86.88 271 ALA A N 1
ATOM 2225 C CA . ALA A 1 271 ? -17.095 12.208 15.568 1.00 86.88 271 ALA A CA 1
ATOM 2226 C C . ALA A 1 271 ? -15.909 13.047 15.055 1.00 86.88 271 ALA A C 1
ATOM 2228 O O . ALA A 1 271 ? -14.770 12.762 15.434 1.00 86.88 271 ALA A O 1
ATOM 2229 N N . PRO A 1 272 ? -16.134 14.048 14.181 1.00 79.44 272 PRO A N 1
ATOM 2230 C CA . PRO A 1 272 ? -15.096 15.014 13.834 1.00 79.44 272 PRO A CA 1
ATOM 2231 C C . PRO A 1 272 ? -14.445 15.576 15.102 1.00 79.44 272 PRO A C 1
ATOM 2233 O O . PRO A 1 272 ? -15.138 15.865 16.071 1.00 79.44 272 PRO A O 1
ATOM 2236 N N . ILE A 1 273 ? -13.119 15.698 15.097 1.00 72.88 273 ILE A N 1
ATOM 2237 C CA . ILE A 1 273 ? -12.403 16.366 16.184 1.00 72.88 273 ILE A CA 1
ATOM 2238 C C . ILE A 1 273 ? -12.493 17.860 15.888 1.00 72.88 273 ILE A C 1
ATOM 2240 O O . ILE A 1 273 ? -11.945 18.312 14.877 1.00 72.88 273 ILE A O 1
ATOM 2244 N N . ASP A 1 274 ? -13.208 18.603 16.729 1.00 55.09 274 ASP A N 1
ATOM 2245 C CA . ASP A 1 274 ? -13.288 20.053 16.611 1.00 55.09 274 ASP A CA 1
ATOM 2246 C C . ASP A 1 274 ? -11.909 20.658 16.894 1.00 55.09 274 ASP A C 1
ATOM 2248 O O . ASP A 1 274 ? -11.295 20.455 17.940 1.00 55.09 274 ASP A O 1
ATOM 2252 N N . VAL A 1 275 ? -11.389 21.395 15.914 1.00 52.59 275 VAL A N 1
ATOM 2253 C CA . VAL A 1 275 ? -10.038 21.977 15.955 1.00 52.59 275 VAL A CA 1
ATOM 2254 C C . VAL A 1 275 ? -9.924 23.107 16.992 1.00 52.59 275 VAL A C 1
ATOM 2256 O O . VAL A 1 275 ? -8.813 23.524 17.310 1.00 52.59 275 VAL A O 1
ATOM 2259 N N . GLU A 1 276 ? -11.054 23.593 17.521 1.00 42.03 276 GLU A N 1
ATOM 2260 C CA . GLU A 1 276 ? -11.121 24.667 18.522 1.00 42.03 276 GLU A CA 1
ATOM 2261 C C . GLU A 1 276 ? -10.823 24.189 19.955 1.00 42.03 276 GLU A C 1
ATOM 2263 O O . GLU A 1 276 ? -10.331 24.975 20.758 1.00 42.03 276 GLU A O 1
ATOM 2268 N N . GLU A 1 277 ? -10.997 22.906 20.290 1.00 39.94 277 GLU A N 1
ATOM 2269 C CA . GLU A 1 277 ? -10.695 22.414 21.651 1.00 39.94 277 GLU A CA 1
ATOM 2270 C C . GLU A 1 277 ? -9.201 22.137 21.892 1.00 39.94 277 GLU A C 1
ATOM 2272 O O . GLU A 1 277 ? -8.771 21.971 23.031 1.00 39.94 277 GLU A O 1
ATOM 2277 N N . ILE A 1 278 ? 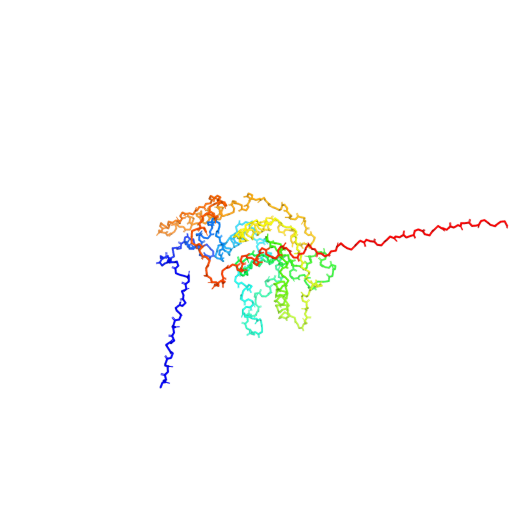-8.368 22.135 20.845 1.00 43.72 278 ILE A N 1
ATOM 2278 C CA . ILE A 1 278 ? -6.920 21.894 20.981 1.00 43.72 278 ILE A CA 1
ATOM 2279 C C . ILE A 1 278 ? -6.166 23.180 21.375 1.00 43.72 278 ILE A C 1
ATOM 2281 O O . ILE A 1 278 ? -5.044 23.102 21.876 1.00 43.72 278 ILE A O 1
ATOM 2285 N N . CYS A 1 279 ? -6.754 24.368 21.181 1.00 32.94 279 CYS A N 1
ATOM 2286 C CA . CYS A 1 279 ? -6.085 25.632 21.503 1.00 32.94 279 CYS A CA 1
ATOM 2287 C C . CYS A 1 279 ? -6.352 26.177 22.914 1.00 32.94 279 CYS A C 1
ATOM 2289 O O . CYS A 1 279 ? -5.615 27.067 23.328 1.00 32.94 279 CYS A O 1
ATOM 2291 N N . ASP A 1 280 ? -7.328 25.649 23.660 1.00 31.38 280 ASP A N 1
ATOM 2292 C CA . ASP A 1 280 ? -7.774 26.264 24.926 1.00 31.38 280 ASP A CA 1
ATOM 2293 C C . ASP A 1 280 ? -7.242 25.572 26.198 1.00 31.38 280 ASP A C 1
ATOM 2295 O O . ASP A 1 280 ? -7.401 26.073 27.306 1.00 31.38 280 ASP A O 1
ATOM 2299 N N . SER A 1 281 ? -6.532 24.443 26.071 1.00 35.31 281 SER A N 1
ATOM 2300 C CA . SER A 1 281 ? -5.917 23.761 27.225 1.00 35.31 281 SER A CA 1
ATOM 2301 C C . SER A 1 281 ? -4.416 24.035 27.390 1.00 35.31 281 SER A C 1
ATOM 2303 O O . SER A 1 281 ? -3.763 23.383 28.204 1.00 35.31 281 SER A O 1
ATOM 2305 N N . SER A 1 282 ? -3.838 24.962 26.613 1.00 38.53 282 SER A N 1
ATOM 2306 C CA . SER A 1 282 ? -2.405 25.304 26.682 1.00 38.53 282 SER A CA 1
ATOM 2307 C C . SER A 1 282 ? -2.074 26.667 27.300 1.00 38.53 282 SER A C 1
ATOM 2309 O O . SER A 1 282 ? -0.892 27.007 27.348 1.00 38.53 282 SER A O 1
ATOM 2311 N N . ASP A 1 283 ? -3.061 27.420 27.799 1.00 35.31 283 ASP A N 1
ATOM 2312 C CA . ASP A 1 283 ? -2.851 28.799 28.278 1.00 35.31 283 ASP A CA 1
ATOM 2313 C C . ASP A 1 283 ? -2.968 29.015 29.800 1.00 35.31 283 ASP A C 1
ATOM 2315 O O . ASP A 1 283 ? -2.785 30.139 30.272 1.00 35.31 283 ASP A O 1
ATOM 2319 N N . GLU A 1 284 ? -3.125 27.965 30.611 1.00 35.88 284 GLU A N 1
ATOM 2320 C CA . 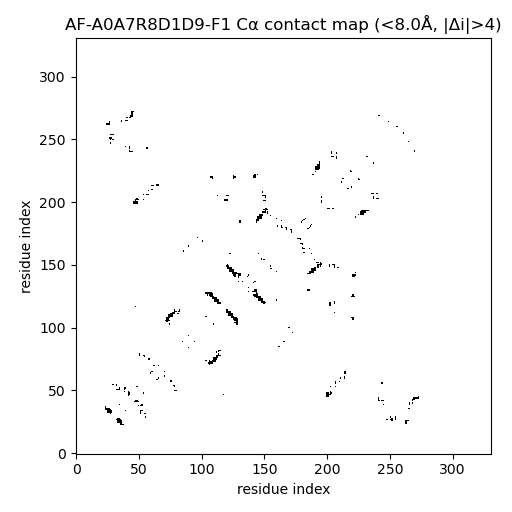GLU A 1 284 ? -2.901 28.078 32.058 1.00 35.88 284 GLU A CA 1
ATOM 2321 C C . GLU A 1 284 ? -1.546 27.469 32.438 1.00 35.88 284 GLU A C 1
ATOM 2323 O O . GLU A 1 284 ? -1.295 26.287 32.234 1.00 35.88 284 GLU A O 1
ATOM 2328 N N . PHE A 1 285 ? -0.672 28.303 33.012 1.00 30.83 285 PHE A N 1
ATOM 2329 C CA . PHE A 1 285 ? 0.723 28.046 33.415 1.00 30.83 285 PHE A CA 1
ATOM 2330 C C . PHE A 1 285 ? 1.813 28.279 32.355 1.00 30.83 285 PHE A C 1
ATOM 2332 O O . PHE A 1 285 ? 2.673 27.434 32.113 1.00 30.83 285 PHE A O 1
ATOM 2339 N N . TYR A 1 286 ? 1.910 29.511 31.845 1.00 25.27 286 TYR A N 1
ATOM 2340 C CA . TYR A 1 286 ? 3.193 30.028 31.355 1.00 25.27 286 TYR A CA 1
ATOM 2341 C C . TYR A 1 286 ? 3.556 31.363 32.018 1.00 25.27 286 TYR A C 1
ATOM 2343 O O . TYR A 1 286 ? 3.319 32.444 31.483 1.00 25.27 286 TYR A O 1
ATOM 2351 N N . THR A 1 287 ? 4.193 31.296 33.192 1.00 29.36 287 THR A N 1
ATOM 2352 C CA . THR A 1 287 ? 5.104 32.369 33.619 1.00 29.36 287 THR A CA 1
ATOM 2353 C C . THR A 1 287 ? 6.502 32.073 33.060 1.00 29.36 287 THR A C 1
ATOM 2355 O O . THR A 1 287 ? 6.957 30.926 33.087 1.00 29.36 287 THR A O 1
ATOM 2358 N N . PRO A 1 288 ? 7.214 33.065 32.495 1.00 29.08 288 PRO A N 1
ATOM 2359 C CA . PRO A 1 288 ? 8.441 32.796 31.761 1.00 29.08 288 PRO A CA 1
ATOM 2360 C C . PRO A 1 288 ? 9.645 32.705 32.705 1.00 29.08 288 PRO A C 1
ATOM 2362 O O . PRO A 1 288 ? 10.245 33.722 33.046 1.00 29.08 288 PRO A O 1
ATOM 2365 N N . SER A 1 289 ? 10.092 31.490 33.044 1.00 27.84 289 SER A N 1
ATOM 2366 C CA . SER A 1 289 ? 11.519 31.285 33.330 1.00 27.84 289 SER A CA 1
ATOM 2367 C C . SER A 1 289 ? 12.043 29.899 32.905 1.00 27.84 289 SER A C 1
ATOM 2369 O O . SER A 1 289 ? 11.574 28.853 33.329 1.00 27.84 289 SER A O 1
ATOM 2371 N N . THR A 1 290 ? 13.059 29.946 32.032 1.00 29.88 290 THR A N 1
ATOM 2372 C CA . THR A 1 290 ? 14.088 28.924 31.725 1.00 29.88 290 THR A CA 1
ATOM 2373 C C . THR A 1 290 ? 13.717 27.542 31.122 1.00 29.88 290 THR A C 1
ATOM 2375 O O . THR A 1 290 ? 13.369 26.608 31.821 1.00 29.88 290 THR A O 1
ATOM 2378 N N . ARG A 1 291 ? 13.961 27.417 29.793 1.00 30.77 291 ARG A N 1
ATOM 2379 C CA . ARG A 1 291 ? 14.415 26.259 28.946 1.00 30.77 291 ARG A CA 1
ATOM 2380 C C . ARG A 1 291 ? 14.372 24.836 29.567 1.00 30.77 291 ARG A C 1
ATOM 2382 O O . ARG A 1 291 ? 15.061 24.602 30.548 1.00 30.77 291 ARG A O 1
ATOM 2389 N N . LYS A 1 292 ? 13.833 23.796 28.898 1.00 30.05 292 LYS A N 1
ATOM 2390 C CA . LYS A 1 292 ? 14.303 23.123 27.644 1.00 30.05 292 LYS A CA 1
ATOM 2391 C C . LYS A 1 292 ? 13.166 22.228 27.081 1.00 30.05 292 LYS A C 1
ATOM 2393 O O . LYS A 1 292 ? 12.592 21.454 27.820 1.00 30.05 292 LYS A O 1
ATOM 2398 N N . ARG A 1 293 ? 12.718 22.377 25.823 1.00 38.38 293 ARG A N 1
ATOM 2399 C CA . ARG A 1 293 ? 13.137 21.632 24.602 1.00 38.38 293 ARG A CA 1
ATOM 2400 C C . ARG A 1 293 ? 13.169 20.090 24.733 1.00 38.38 293 ARG A C 1
ATOM 2402 O O . ARG A 1 293 ? 14.266 19.561 24.896 1.00 38.38 293 ARG A O 1
ATOM 2409 N N . HIS A 1 294 ? 12.049 19.393 24.487 1.00 33.62 294 HIS A N 1
ATOM 2410 C CA . HIS A 1 294 ? 12.133 18.049 23.876 1.00 33.62 294 HIS A CA 1
ATOM 2411 C C . HIS A 1 294 ? 10.983 17.601 22.950 1.00 33.62 294 HIS A C 1
ATOM 2413 O O . HIS A 1 294 ? 11.294 16.984 21.947 1.00 33.62 294 HIS A O 1
ATOM 2419 N N . CYS A 1 295 ? 9.714 17.991 23.129 1.00 34.59 295 CYS A N 1
ATOM 2420 C CA . CYS A 1 295 ? 8.633 17.388 22.310 1.00 34.59 295 CYS A CA 1
ATOM 2421 C C . CYS A 1 295 ? 8.201 18.184 21.045 1.00 34.59 295 CYS A C 1
ATOM 2423 O O . CYS A 1 295 ? 7.521 17.680 20.160 1.00 34.59 295 CYS A O 1
ATOM 2425 N N . ARG A 1 296 ? 8.642 19.440 20.877 1.00 29.20 296 ARG A N 1
ATOM 2426 C CA . ARG A 1 296 ? 8.189 20.316 19.766 1.00 29.20 296 ARG A CA 1
ATOM 2427 C C . ARG A 1 296 ? 8.890 20.105 18.412 1.00 29.20 296 ARG A C 1
ATOM 2429 O O . ARG A 1 296 ? 8.566 20.805 17.462 1.00 29.20 296 ARG A O 1
ATOM 2436 N N . LYS A 1 297 ? 9.897 19.229 18.309 1.00 32.56 297 LYS A N 1
ATOM 2437 C CA . LYS A 1 297 ? 10.740 19.137 17.097 1.00 32.56 297 LYS A CA 1
ATOM 2438 C C . LYS A 1 297 ? 10.239 18.143 16.048 1.00 32.56 297 LYS A C 1
ATOM 2440 O O . LYS A 1 297 ? 10.510 18.370 14.872 1.00 32.56 297 LYS A O 1
ATOM 2445 N N . ASP A 1 298 ? 9.509 17.103 16.445 1.00 39.28 298 ASP A N 1
ATOM 2446 C CA . ASP A 1 298 ? 9.148 16.016 15.525 1.00 39.28 298 ASP A CA 1
ATOM 2447 C C . ASP A 1 298 ? 7.861 16.300 14.737 1.00 39.28 298 ASP A C 1
ATOM 2449 O O . ASP A 1 298 ? 7.812 16.038 13.536 1.00 39.28 298 ASP A O 1
ATOM 2453 N N . LEU A 1 299 ? 6.876 16.976 15.342 1.00 38.31 299 LEU A N 1
ATOM 2454 C CA . LEU A 1 299 ? 5.702 17.497 14.621 1.00 38.31 299 LEU A CA 1
ATOM 2455 C C . LEU A 1 299 ? 6.085 18.609 13.627 1.00 38.31 299 LEU A C 1
ATOM 2457 O O . LEU A 1 299 ? 5.630 18.622 12.483 1.00 38.31 299 LEU A O 1
ATOM 2461 N N . ASP A 1 300 ? 7.010 19.485 14.027 1.00 37.00 300 ASP A N 1
ATOM 2462 C CA . ASP A 1 300 ? 7.596 20.513 13.161 1.00 37.00 300 ASP A CA 1
ATOM 2463 C C . ASP A 1 300 ? 8.369 19.906 11.978 1.00 37.00 300 ASP A C 1
ATOM 2465 O O . ASP A 1 300 ? 8.447 20.529 10.922 1.00 37.00 300 ASP A O 1
ATOM 2469 N N . PHE A 1 301 ? 8.962 18.714 12.128 1.00 41.50 301 PHE A N 1
ATOM 2470 C CA . PHE A 1 301 ? 9.711 18.044 11.059 1.00 41.50 301 PHE A CA 1
ATOM 2471 C C . PHE A 1 301 ? 8.790 17.531 9.945 1.00 41.50 301 PHE A C 1
ATOM 2473 O O . PHE A 1 301 ? 9.121 17.685 8.767 1.00 41.50 301 PHE A O 1
ATOM 2480 N N . ILE A 1 302 ? 7.617 16.994 10.300 1.00 42.47 302 ILE A N 1
ATOM 2481 C CA . ILE A 1 302 ? 6.607 16.555 9.326 1.00 42.47 302 ILE A CA 1
ATOM 2482 C C . ILE A 1 302 ? 6.138 17.759 8.491 1.00 42.47 302 ILE A C 1
ATOM 2484 O O . ILE A 1 302 ? 6.201 17.713 7.263 1.00 42.47 302 ILE A O 1
ATOM 2488 N N . PHE A 1 303 ? 5.804 18.885 9.131 1.00 36.50 303 PHE A N 1
ATOM 2489 C CA . PHE A 1 303 ? 5.325 20.088 8.435 1.00 36.50 303 PHE A CA 1
ATOM 2490 C C . PHE A 1 303 ? 6.424 20.906 7.721 1.00 36.50 303 PHE A C 1
ATOM 2492 O O . PHE A 1 303 ? 6.169 21.474 6.657 1.00 36.50 303 PHE A O 1
ATOM 2499 N N . LYS A 1 304 ? 7.670 20.949 8.223 1.00 38.97 304 LYS A N 1
ATOM 2500 C CA . LYS A 1 304 ? 8.781 21.688 7.573 1.00 38.97 304 LYS A CA 1
ATOM 2501 C C . LYS A 1 304 ? 9.260 21.056 6.267 1.00 38.97 304 LYS A C 1
ATOM 2503 O O . LYS A 1 304 ? 9.837 21.761 5.441 1.00 38.97 304 LYS A O 1
ATOM 2508 N N . SER A 1 305 ? 8.989 19.770 6.040 1.00 38.28 305 SER A N 1
ATOM 2509 C CA . SER A 1 305 ? 9.316 19.116 4.767 1.00 38.28 305 SER A CA 1
ATOM 2510 C C . SER A 1 305 ? 8.500 19.641 3.568 1.00 38.28 305 SER A C 1
ATOM 2512 O O . SER A 1 305 ? 8.938 19.477 2.434 1.00 38.28 305 SER A O 1
ATOM 2514 N N . ASN A 1 306 ? 7.405 20.378 3.812 1.00 38.41 306 ASN A N 1
ATOM 2515 C CA . ASN A 1 306 ? 6.541 20.966 2.777 1.00 38.41 306 ASN A CA 1
ATOM 2516 C C . ASN A 1 306 ? 6.845 22.436 2.417 1.00 38.41 306 ASN A C 1
ATOM 2518 O O . ASN A 1 306 ? 6.158 23.001 1.574 1.00 38.41 306 ASN A O 1
ATOM 2522 N N . THR A 1 307 ? 7.850 23.087 3.020 1.00 33.59 307 THR A N 1
ATOM 2523 C CA . THR A 1 307 ? 8.099 24.540 2.815 1.00 33.59 307 THR A CA 1
ATOM 2524 C C . THR A 1 307 ? 9.473 24.895 2.238 1.00 33.59 307 THR A C 1
ATOM 2526 O O . THR A 1 307 ? 9.836 26.068 2.180 1.00 33.59 307 THR A O 1
ATOM 2529 N N . LEU A 1 308 ? 10.239 23.913 1.752 1.00 31.56 308 LEU A N 1
ATOM 2530 C CA . LEU A 1 308 ? 11.579 24.134 1.192 1.00 31.56 308 LEU A CA 1
ATOM 2531 C C . LEU A 1 308 ? 11.751 23.610 -0.244 1.00 31.56 308 LEU A C 1
ATOM 2533 O O . LEU A 1 308 ? 12.815 23.115 -0.581 1.00 31.56 308 LEU A O 1
ATOM 2537 N N . GLU A 1 309 ? 10.760 23.778 -1.119 1.00 35.00 309 GLU A N 1
ATOM 2538 C CA . GLU A 1 309 ? 10.978 23.782 -2.581 1.00 35.00 309 GLU A CA 1
ATOM 2539 C C . GLU A 1 309 ? 10.068 24.820 -3.265 1.00 35.00 309 GLU A C 1
ATOM 2541 O O . GLU A 1 309 ? 9.378 24.513 -4.220 1.00 35.00 309 GLU A O 1
ATOM 2546 N N . ASP A 1 310 ? 10.050 26.067 -2.780 1.00 33.44 310 ASP A N 1
ATOM 2547 C CA . ASP A 1 310 ? 9.454 27.183 -3.535 1.00 33.44 310 ASP A CA 1
ATOM 2548 C C . ASP A 1 310 ? 10.088 28.525 -3.138 1.00 33.44 310 ASP A C 1
ATOM 2550 O O . ASP A 1 310 ? 9.476 29.396 -2.528 1.00 33.44 310 ASP A O 1
ATOM 2554 N N . ASN A 1 311 ? 11.386 28.680 -3.420 1.00 37.28 311 ASN A N 1
ATOM 2555 C CA . ASN A 1 311 ? 12.009 29.992 -3.640 1.00 37.28 311 ASN A CA 1
ATOM 2556 C C . ASN A 1 311 ? 13.467 29.836 -4.080 1.00 37.28 311 ASN A C 1
ATOM 2558 O O . ASN A 1 311 ? 14.393 29.948 -3.280 1.00 37.28 311 ASN A O 1
ATOM 2562 N N . LYS A 1 312 ? 13.680 29.592 -5.376 1.00 35.38 312 LYS A N 1
ATOM 2563 C CA . LYS A 1 312 ? 14.922 29.931 -6.092 1.00 35.38 312 LYS A CA 1
ATOM 2564 C C . LYS A 1 312 ? 14.663 29.849 -7.595 1.00 35.38 312 LYS A C 1
ATOM 2566 O O . LYS A 1 312 ? 14.926 28.831 -8.216 1.00 35.38 312 LYS A O 1
ATOM 2571 N N . ASN A 1 313 ? 14.076 30.913 -8.148 1.00 32.25 313 ASN A N 1
ATOM 2572 C CA . ASN A 1 313 ? 14.385 31.461 -9.479 1.00 32.25 313 ASN A CA 1
ATOM 2573 C C . ASN A 1 313 ? 13.403 32.590 -9.831 1.00 32.25 313 ASN A C 1
ATOM 2575 O O . ASN A 1 313 ? 12.414 32.402 -10.533 1.00 32.25 313 ASN A O 1
ATOM 2579 N N . ARG A 1 314 ? 13.718 33.806 -9.380 1.00 30.73 314 ARG A N 1
ATOM 2580 C CA . ARG A 1 314 ? 13.362 35.029 -10.109 1.00 30.73 314 ARG A CA 1
ATOM 2581 C C . ARG A 1 314 ? 14.644 35.804 -10.376 1.00 30.73 314 ARG A C 1
ATOM 2583 O O . ARG A 1 314 ? 14.972 36.749 -9.670 1.00 30.73 314 ARG A O 1
ATOM 2590 N N . SER A 1 315 ? 15.388 35.369 -11.385 1.00 32.16 315 SER A N 1
ATOM 2591 C CA . SER A 1 315 ? 16.314 36.234 -12.108 1.00 32.16 315 SER A CA 1
ATOM 2592 C C . SER A 1 315 ? 15.621 36.661 -13.400 1.00 32.16 315 SER A C 1
ATOM 2594 O O . SER A 1 315 ? 15.175 35.841 -14.200 1.00 32.16 315 SER A O 1
ATOM 2596 N N . SER A 1 316 ? 15.447 37.970 -13.550 1.00 33.38 316 SER A N 1
ATOM 2597 C CA . SER A 1 316 ? 14.851 38.610 -14.720 1.00 33.38 316 SER A CA 1
ATOM 2598 C C . SER A 1 316 ? 15.591 38.225 -16.011 1.00 33.38 316 SER A C 1
ATOM 2600 O O . SER A 1 316 ? 16.820 38.117 -15.990 1.00 33.38 316 SER A O 1
ATOM 2602 N N . PRO A 1 317 ? 14.899 38.065 -17.154 1.00 32.25 317 PRO A N 1
ATOM 2603 C CA . PRO A 1 317 ? 15.562 37.778 -18.421 1.00 32.25 317 PRO A CA 1
ATOM 2604 C C . PRO A 1 317 ? 16.292 39.023 -18.964 1.00 32.25 317 PRO A C 1
ATOM 2606 O O . PRO A 1 317 ? 15.809 40.147 -18.790 1.00 32.25 317 PRO A O 1
ATOM 2609 N N . PRO A 1 318 ? 17.436 38.863 -19.656 1.00 30.80 318 PRO A N 1
ATOM 2610 C CA . PRO A 1 318 ? 18.139 39.978 -20.273 1.00 30.80 318 PRO A CA 1
ATOM 2611 C C . PRO A 1 318 ? 17.401 40.488 -21.519 1.00 30.80 318 PRO A C 1
ATOM 2613 O O . PRO A 1 318 ? 16.919 39.733 -22.363 1.00 30.80 318 PRO A O 1
ATOM 2616 N N . ILE A 1 319 ? 17.354 41.813 -21.633 1.00 32.31 319 ILE A N 1
ATOM 2617 C CA . ILE A 1 319 ? 16.760 42.574 -22.732 1.00 32.31 319 ILE A CA 1
ATOM 2618 C C . ILE A 1 319 ? 17.550 42.318 -24.028 1.00 32.31 319 ILE A C 1
ATOM 2620 O O . ILE A 1 319 ? 18.691 42.760 -24.179 1.00 32.31 319 ILE A O 1
ATOM 2624 N N . LEU A 1 320 ? 16.927 41.646 -24.999 1.00 30.83 320 LEU A N 1
ATOM 2625 C CA . LEU A 1 320 ? 17.433 41.511 -26.367 1.00 30.83 320 LEU A CA 1
ATOM 2626 C C . LEU A 1 320 ? 17.321 42.852 -27.118 1.00 30.83 320 LEU A C 1
ATOM 2628 O O . LEU A 1 320 ? 16.239 43.275 -27.527 1.00 30.83 320 LEU A O 1
ATOM 2632 N N . ARG A 1 321 ? 18.462 43.512 -27.357 1.00 33.00 321 ARG A N 1
ATOM 2633 C CA . ARG A 1 321 ? 18.572 44.626 -28.314 1.00 33.00 321 ARG A CA 1
ATOM 2634 C C . ARG A 1 321 ? 18.408 44.095 -29.744 1.00 33.00 321 ARG A C 1
ATOM 2636 O O . ARG A 1 321 ? 19.287 43.410 -30.262 1.00 33.00 321 ARG A O 1
ATOM 2643 N N . LYS A 1 322 ? 17.304 44.455 -30.407 1.00 31.89 322 LYS A N 1
ATOM 2644 C CA . LYS A 1 322 ? 17.106 44.247 -31.851 1.00 31.89 322 LYS A CA 1
ATOM 2645 C C . LYS A 1 322 ? 18.164 45.037 -32.637 1.00 31.89 322 LYS A C 1
ATOM 2647 O O . LYS A 1 322 ? 18.156 46.266 -32.627 1.00 31.89 322 LYS A O 1
ATOM 2652 N N . LYS A 1 323 ? 19.062 44.339 -33.343 1.00 32.06 323 LYS A N 1
ATOM 2653 C CA . LYS A 1 323 ? 19.887 44.930 -34.408 1.00 32.06 323 LYS A CA 1
ATOM 2654 C C . LYS A 1 323 ? 18.995 45.176 -35.627 1.00 32.06 323 LYS A C 1
ATOM 2656 O O . LYS A 1 323 ? 18.503 44.235 -36.242 1.00 32.06 323 LYS A O 1
ATOM 2661 N N . VAL A 1 324 ? 18.789 46.444 -35.967 1.00 34.53 324 VAL A N 1
ATOM 2662 C CA . VAL A 1 324 ? 18.160 46.870 -37.222 1.00 34.53 324 VAL A CA 1
ATOM 2663 C C . VAL A 1 324 ? 19.164 46.639 -38.353 1.00 34.53 324 VAL A C 1
ATOM 2665 O O . VAL A 1 324 ? 20.191 47.310 -38.421 1.00 34.53 324 VAL A O 1
ATOM 2668 N N . SER A 1 325 ? 18.882 45.674 -39.229 1.00 34.12 325 SER A N 1
ATOM 2669 C CA . SER A 1 325 ? 19.624 45.476 -40.477 1.00 34.12 325 SER A CA 1
ATOM 2670 C C . SER A 1 325 ? 19.103 46.455 -41.530 1.00 34.12 325 SER A C 1
ATOM 2672 O O . SER A 1 325 ? 17.954 46.364 -41.965 1.00 34.12 325 SER A O 1
ATOM 2674 N N . ARG A 1 326 ? 19.939 47.423 -41.919 1.00 38.00 326 ARG A N 1
ATOM 2675 C CA . ARG A 1 326 ? 19.710 48.285 -43.084 1.00 38.00 326 ARG A CA 1
ATOM 2676 C C . ARG A 1 326 ? 20.074 47.497 -44.345 1.00 38.00 326 ARG A C 1
ATOM 2678 O O . ARG A 1 326 ? 21.253 47.268 -44.601 1.00 38.00 326 ARG A O 1
ATOM 2685 N N . LYS A 1 327 ? 19.076 47.135 -45.157 1.00 36.44 327 LYS A N 1
ATOM 2686 C CA . LYS A 1 327 ? 19.284 46.794 -46.572 1.00 36.44 327 LYS A CA 1
ATOM 2687 C C . LYS A 1 327 ? 19.767 48.054 -47.299 1.00 36.44 327 LYS A C 1
ATOM 2689 O O . LYS A 1 327 ? 19.026 49.029 -47.374 1.00 36.44 327 LYS A O 1
ATOM 2694 N N . LYS A 1 328 ? 20.991 48.034 -47.831 1.00 38.78 328 LYS A N 1
ATOM 2695 C CA . LYS A 1 328 ? 21.396 48.917 -48.931 1.00 38.78 328 LYS A CA 1
ATOM 2696 C C . LYS A 1 328 ? 21.159 48.168 -50.238 1.00 38.78 328 LYS A C 1
ATOM 2698 O O . LYS A 1 328 ? 21.715 47.094 -50.440 1.00 38.78 328 LYS A O 1
ATOM 2703 N N . GLN A 1 329 ? 20.300 48.745 -51.071 1.00 38.22 329 GLN A N 1
ATOM 2704 C CA . GLN A 1 329 ? 20.256 48.510 -52.509 1.00 38.22 329 GLN A CA 1
ATOM 2705 C C . GLN A 1 329 ? 21.573 48.995 -53.124 1.00 38.22 329 GLN A C 1
ATOM 2707 O O . GLN A 1 329 ? 22.057 50.062 -52.747 1.00 38.22 329 GLN A O 1
ATOM 2712 N N . TYR A 1 330 ? 22.101 48.243 -54.083 1.00 41.94 330 TYR A N 1
ATOM 2713 C CA . TYR A 1 330 ? 22.971 48.778 -55.123 1.00 41.94 330 TYR A CA 1
ATOM 2714 C C . TYR A 1 330 ? 22.420 48.300 -56.467 1.00 41.94 330 TYR A C 1
ATOM 2716 O O . TYR A 1 330 ? 22.174 47.105 -56.646 1.00 41.94 330 TYR A O 1
ATOM 2724 N N . LEU A 1 331 ? 22.141 49.279 -57.330 1.00 40.88 331 LEU A N 1
ATOM 2725 C CA . LEU A 1 331 ? 22.335 49.172 -58.773 1.00 40.88 331 LEU A CA 1
ATOM 2726 C C . LEU A 1 331 ? 23.837 49.108 -59.056 1.00 40.88 331 LEU A C 1
ATOM 2728 O O . LEU A 1 331 ? 24.583 49.762 -58.284 1.00 40.88 331 LEU A O 1
#